Protein AF-A0A497RH03-F1 (afdb_monomer)

Sequence (207 aa):
DELIKRAKEKLENLLSLFHSAGIKARYIEPYIGDPVVEIVRKAEEEKVGLIMMGARGKGLSRKLKVVLGSVSDEVLELSSVPVLITKFEVKGGVCQTVEGLFRNVLYAFDFTSESRMLLDYIKRFPIKNVIALHVAEEEVDLDFIEKIKVEYPSAKIILKLGKVGKVIVDIAKEFNATLIAVGSKEKLGSVSNYVVRNSDVSVLVYK

Secondary structure (DSSP, 8-state):
-HHHHHHHHHHHHHHHHHHHTT-----PPP-SS-HHHHHHHHHHHTT-S-EEEEPB--SS-TTS--BPPHHHHHHHHH-SS-EEEE-EEEETTEEEEPTTTTSEEEEEE-SSHHHHHHHHHHTTS--SEEEEEEE-SS---HHHHHHHHHH-TTPEEEEE-S-HHHHHHHHHHHTT-SEEEEE--SS--HHHHHHHHH-SSEEEEE-

Solvent-accessible surface area (backbone atoms only — not comparable to full-atom values): 11687 Å² total; per-residue (Å²): 109,73,67,51,53,56,49,48,58,54,49,53,54,52,43,52,54,35,48,74,71,72,38,94,71,83,83,78,84,81,78,92,75,63,65,44,63,51,51,46,52,48,38,60,76,68,63,50,86,61,47,79,42,65,39,41,64,77,63,98,52,101,79,60,75,61,36,71,28,71,59,52,50,52,35,57,36,70,29,82,49,27,35,35,41,40,44,62,49,71,58,96,88,40,79,43,64,61,83,57,45,44,41,27,30,28,39,43,42,77,88,41,70,47,29,55,49,40,56,71,51,55,70,78,48,86,62,72,39,45,37,38,36,36,57,53,95,71,89,79,65,61,69,60,54,49,51,50,37,71,80,34,72,83,42,46,78,43,81,44,75,69,64,51,32,59,53,53,41,51,50,33,59,76,67,60,33,34,22,40,38,34,42,26,59,80,51,63,37,75,46,49,52,44,32,61,62,68,37,88,46,21,31,36,41,33,77

Foldseek 3Di:
DVVQVVVVVVQVVVCVVCVVVVHDDDDDRDDPDDPLVVLQVCCVVVVPQEAEDEQDDDDPDPPDQRARDPSNVSNQFQHPHKYKHWYFDQDPNDTHTQPPLQEEEEQEDDPDPQSLVLLVVNLVPPHNEYAYEYEDPDDDDVVVVVVSCVSPVRYHYYYHYDDQLVVQQVVCVVRVRQEYEDEDDSGRDPSNVSNCRRHSHMYIYTD

Mean predicted aligned error: 5.86 Å

Structure (mmCIF, N/CA/C/O backbone):
data_AF-A0A497RH03-F1
#
_entry.id   AF-A0A497RH03-F1
#
loop_
_atom_site.group_PDB
_atom_site.id
_atom_site.type_symbol
_atom_site.label_atom_id
_atom_site.label_alt_id
_atom_site.label_comp_id
_atom_site.label_asym_id
_atom_site.label_entity_id
_atom_site.label_seq_id
_atom_site.pdbx_PDB_ins_code
_atom_site.Cartn_x
_atom_site.Cartn_y
_atom_site.Cartn_z
_atom_site.occupancy
_atom_site.B_iso_or_equiv
_atom_site.auth_seq_id
_atom_site.auth_comp_id
_atom_site.auth_asym_id
_atom_site.auth_atom_id
_atom_site.pdbx_PDB_model_num
ATOM 1 N N . ASP A 1 1 ? 24.745 -4.143 -25.913 1.00 81.44 1 ASP A N 1
ATOM 2 C CA . ASP A 1 1 ? 24.730 -5.144 -24.834 1.00 81.44 1 ASP A CA 1
ATOM 3 C C . ASP A 1 1 ? 23.522 -6.062 -25.019 1.00 81.44 1 ASP A C 1
ATOM 5 O O . ASP A 1 1 ? 22.416 -5.565 -25.227 1.00 81.44 1 ASP A O 1
ATOM 9 N N . GLU A 1 2 ? 23.731 -7.378 -25.027 1.00 88.88 2 GLU A N 1
ATOM 10 C CA . GLU A 1 2 ? 22.675 -8.381 -25.229 1.00 88.88 2 GLU A CA 1
ATOM 11 C C . GLU A 1 2 ? 21.630 -8.367 -24.098 1.00 88.88 2 GLU A C 1
ATOM 13 O O . GLU A 1 2 ? 20.443 -8.586 -24.351 1.00 88.88 2 GLU A O 1
ATOM 18 N N . LEU A 1 3 ? 22.037 -8.034 -22.866 1.00 87.50 3 LEU A N 1
ATOM 19 C CA . LEU A 1 3 ? 21.130 -7.926 -21.720 1.00 87.50 3 LEU A CA 1
ATOM 20 C C . LEU A 1 3 ? 20.141 -6.774 -21.898 1.00 87.50 3 LEU A C 1
ATOM 22 O O . LEU A 1 3 ? 18.938 -6.959 -21.714 1.00 87.50 3 LEU A O 1
ATOM 26 N N . ILE A 1 4 ? 20.636 -5.608 -22.320 1.00 89.88 4 ILE A N 1
ATOM 27 C CA . ILE A 1 4 ? 19.803 -4.428 -22.589 1.00 89.88 4 ILE A CA 1
ATOM 28 C C . ILE A 1 4 ? 18.814 -4.730 -23.715 1.00 89.88 4 ILE A C 1
ATOM 30 O O . ILE A 1 4 ? 17.632 -4.415 -23.590 1.00 89.88 4 ILE A O 1
ATOM 34 N N . LYS A 1 5 ? 19.263 -5.393 -24.790 1.00 91.25 5 LYS A N 1
ATOM 35 C CA . LYS A 1 5 ? 18.382 -5.781 -25.900 1.00 91.25 5 LYS A CA 1
ATOM 36 C C . LYS A 1 5 ? 17.235 -6.680 -25.420 1.00 91.25 5 LYS A C 1
ATOM 38 O O . LYS A 1 5 ? 16.074 -6.369 -25.671 1.00 91.25 5 LYS A O 1
ATOM 43 N N . ARG A 1 6 ? 17.546 -7.735 -24.657 1.00 91.31 6 ARG A N 1
ATOM 44 C CA . ARG A 1 6 ? 16.537 -8.646 -24.081 1.00 91.31 6 ARG A CA 1
ATOM 45 C C . ARG A 1 6 ? 15.589 -7.939 -23.110 1.00 91.31 6 ARG A C 1
ATOM 47 O O . ARG A 1 6 ? 14.410 -8.280 -23.046 1.00 91.31 6 ARG A O 1
ATOM 54 N N . ALA A 1 7 ? 16.088 -6.980 -22.330 1.00 91.31 7 ALA A N 1
ATOM 55 C CA . ALA A 1 7 ? 15.258 -6.189 -21.427 1.00 91.31 7 ALA A CA 1
ATOM 56 C C . ALA A 1 7 ? 14.257 -5.322 -22.204 1.00 91.31 7 ALA A C 1
ATOM 58 O O . ALA A 1 7 ? 13.073 -5.334 -21.873 1.00 91.31 7 ALA A O 1
ATOM 59 N N . LYS A 1 8 ? 14.704 -4.644 -23.269 1.00 93.75 8 LYS A N 1
ATOM 60 C CA . LYS A 1 8 ? 13.833 -3.842 -24.141 1.00 93.75 8 LYS A CA 1
ATOM 61 C C . LYS A 1 8 ? 12.720 -4.674 -24.762 1.00 93.75 8 LYS A C 1
ATOM 63 O O . LYS A 1 8 ? 11.562 -4.308 -24.636 1.00 93.75 8 LYS A O 1
ATOM 68 N N . GLU A 1 9 ? 13.046 -5.832 -25.333 1.00 93.75 9 GLU A N 1
ATOM 69 C CA . GLU A 1 9 ? 12.043 -6.737 -25.915 1.00 93.75 9 GLU A CA 1
ATOM 70 C C . GLU A 1 9 ? 10.954 -7.122 -24.895 1.00 93.75 9 GLU A C 1
ATOM 72 O O . GLU A 1 9 ? 9.764 -7.120 -25.206 1.00 93.75 9 GLU A O 1
ATOM 77 N N . LYS A 1 10 ? 11.334 -7.398 -23.640 1.00 92.25 10 LYS A N 1
ATOM 78 C CA . LYS A 1 10 ? 10.365 -7.676 -22.566 1.00 92.25 10 LYS A CA 1
ATOM 79 C C . LYS A 1 10 ? 9.526 -6.453 -22.189 1.00 92.25 10 LYS A C 1
ATOM 81 O O . LYS A 1 10 ? 8.336 -6.608 -21.922 1.00 92.25 10 LYS A O 1
ATOM 86 N N . LEU A 1 11 ? 10.127 -5.266 -22.146 1.00 94.19 11 LEU A N 1
ATOM 87 C CA . LEU A 1 11 ? 9.429 -4.023 -21.813 1.00 94.19 11 LEU A CA 1
ATOM 88 C C . LEU A 1 11 ? 8.433 -3.613 -22.902 1.00 94.19 11 LEU A C 1
ATOM 90 O O . LEU A 1 11 ? 7.332 -3.196 -22.561 1.00 94.19 11 LEU A O 1
ATOM 94 N N . GLU A 1 12 ? 8.762 -3.802 -24.178 1.00 94.75 12 GLU A N 1
ATOM 95 C CA . GLU A 1 12 ? 7.852 -3.535 -25.303 1.00 94.75 12 GLU A CA 1
ATOM 96 C C . GLU A 1 12 ? 6.613 -4.440 -25.274 1.00 94.75 12 GLU A C 1
ATOM 98 O O . GLU A 1 12 ? 5.478 -3.995 -25.478 1.00 94.75 12 GLU A O 1
ATOM 103 N N . ASN A 1 13 ? 6.803 -5.714 -24.921 1.00 92.44 13 ASN A N 1
ATOM 104 C CA . ASN A 1 13 ? 5.684 -6.632 -24.717 1.00 92.44 13 ASN A CA 1
ATOM 105 C C . ASN A 1 13 ? 4.782 -6.171 -23.559 1.00 92.44 13 ASN A C 1
ATOM 107 O O . ASN A 1 13 ? 3.559 -6.175 -23.690 1.00 92.44 13 ASN A O 1
ATOM 111 N N . LEU A 1 14 ? 5.364 -5.732 -22.436 1.00 90.94 14 LEU A N 1
ATOM 112 C CA . LEU A 1 14 ? 4.596 -5.182 -21.311 1.00 90.94 14 LEU A CA 1
ATOM 113 C C . LEU A 1 14 ? 3.861 -3.891 -21.693 1.00 90.94 14 LEU A C 1
ATOM 115 O O . LEU A 1 14 ? 2.703 -3.712 -21.322 1.00 90.94 14 LEU A O 1
ATOM 119 N N . LEU A 1 15 ? 4.514 -3.012 -22.452 1.00 95.38 15 LEU A N 1
ATOM 120 C CA . LEU A 1 15 ? 3.942 -1.760 -22.935 1.00 95.38 15 LEU A CA 1
ATOM 121 C C . LEU A 1 15 ? 2.683 -2.014 -23.771 1.00 95.38 15 LEU A C 1
ATOM 123 O O . LEU A 1 15 ? 1.642 -1.402 -23.529 1.00 95.38 15 LEU A O 1
ATOM 127 N N . SER A 1 16 ? 2.757 -2.996 -24.669 1.00 93.81 16 SER A N 1
ATOM 128 C CA . SER A 1 16 ? 1.635 -3.428 -25.504 1.00 93.81 16 SER A CA 1
ATOM 129 C C . SER A 1 16 ? 0.448 -3.934 -24.673 1.00 93.81 16 SER A C 1
ATOM 131 O O . SER A 1 16 ? -0.704 -3.627 -24.989 1.00 93.81 16 SER A O 1
ATOM 133 N N . LEU A 1 17 ? 0.707 -4.662 -23.577 1.00 91.88 17 LEU A N 1
ATOM 134 C CA . LEU A 1 17 ? -0.341 -5.128 -22.659 1.00 91.88 17 LEU A CA 1
ATOM 135 C C . LEU A 1 17 ? -1.039 -3.959 -21.953 1.00 91.88 17 LEU A C 1
ATOM 137 O O . LEU A 1 17 ? -2.267 -3.932 -21.885 1.00 91.88 17 LEU A O 1
ATOM 141 N N . PHE A 1 18 ? -0.279 -2.973 -21.468 1.00 92.94 18 PHE A N 1
ATOM 142 C CA . PHE A 1 18 ? -0.856 -1.777 -20.850 1.00 92.94 18 PHE A CA 1
ATOM 143 C C . PHE A 1 18 ? -1.698 -0.972 -21.841 1.00 92.94 18 PHE A C 1
ATOM 145 O O . PHE A 1 18 ? -2.826 -0.601 -21.521 1.00 92.94 18 PHE A O 1
ATOM 152 N N . HIS A 1 19 ? -1.189 -0.744 -23.053 1.00 95.06 19 HIS A N 1
ATOM 153 C CA . HIS A 1 19 ? -1.916 -0.002 -24.087 1.00 95.06 19 HIS A CA 1
ATOM 154 C C . HIS A 1 19 ? -3.208 -0.710 -24.495 1.00 95.06 19 HIS A C 1
ATOM 156 O O . HIS A 1 19 ? -4.243 -0.059 -24.620 1.00 95.06 19 HIS A O 1
ATOM 162 N N . SER A 1 20 ? -3.180 -2.041 -24.610 1.00 95.00 20 SER A N 1
ATOM 163 C CA . SER A 1 20 ? -4.372 -2.856 -24.891 1.00 95.00 20 SER A CA 1
ATOM 164 C C . SER A 1 20 ? -5.427 -2.763 -23.783 1.00 95.00 20 SER A C 1
ATOM 166 O O . SER A 1 20 ? -6.619 -2.884 -24.049 1.00 95.00 20 SER A O 1
ATOM 168 N N . ALA A 1 21 ? -5.002 -2.504 -22.543 1.00 92.69 21 ALA A N 1
ATOM 169 C CA . ALA A 1 21 ? -5.881 -2.229 -21.408 1.00 92.69 21 ALA A CA 1
ATOM 170 C C . ALA A 1 21 ? -6.304 -0.746 -21.300 1.00 92.69 21 ALA A C 1
ATOM 172 O O . ALA A 1 21 ? -6.923 -0.360 -20.309 1.00 92.69 21 ALA A O 1
ATOM 173 N N . GLY A 1 22 ? -5.958 0.101 -22.277 1.00 95.69 22 GLY A N 1
ATOM 174 C CA . GLY A 1 22 ? -6.258 1.538 -22.270 1.00 95.69 22 GLY A CA 1
ATOM 175 C C . GLY A 1 22 ? -5.390 2.358 -21.309 1.00 95.69 22 GLY A C 1
ATOM 176 O O . GLY A 1 22 ? -5.698 3.516 -21.028 1.00 95.69 22 GLY A O 1
ATOM 177 N N . ILE A 1 23 ? -4.306 1.779 -20.787 1.00 95.31 23 ILE A N 1
ATOM 178 C CA . ILE A 1 23 ? -3.415 2.433 -19.830 1.00 95.31 23 ILE A CA 1
ATOM 179 C C . ILE A 1 23 ? -2.291 3.124 -20.597 1.00 95.31 23 ILE A C 1
ATOM 181 O O . ILE A 1 23 ? -1.505 2.481 -21.293 1.00 95.31 23 ILE A O 1
ATOM 185 N N . LYS A 1 24 ? -2.164 4.444 -20.425 1.00 95.75 24 LYS A N 1
ATOM 186 C CA . LYS A 1 24 ? -1.007 5.191 -20.927 1.00 95.75 24 LYS A CA 1
ATOM 187 C C . LYS A 1 24 ? 0.238 4.767 -20.149 1.00 95.75 24 LYS A C 1
ATOM 189 O O . LYS A 1 24 ? 0.396 5.118 -18.984 1.00 95.75 24 LYS A O 1
ATOM 194 N N . ALA A 1 25 ? 1.125 4.043 -20.814 1.00 95.25 25 ALA A N 1
ATOM 195 C CA . ALA A 1 25 ? 2.370 3.553 -20.241 1.00 95.25 25 ALA A CA 1
ATOM 196 C C . ALA A 1 25 ? 3.570 3.952 -21.107 1.00 95.25 25 ALA A C 1
ATOM 198 O O . ALA A 1 25 ? 3.424 4.246 -22.295 1.00 95.25 25 ALA A O 1
ATOM 199 N N . ARG A 1 26 ? 4.746 3.955 -20.480 1.00 94.81 26 ARG A N 1
ATOM 200 C CA . ARG A 1 26 ? 6.081 4.000 -21.091 1.00 94.81 26 ARG A CA 1
ATOM 201 C C . ARG A 1 26 ? 7.044 3.246 -20.178 1.00 94.81 26 ARG A C 1
ATOM 203 O O . ARG A 1 26 ? 6.748 3.090 -18.993 1.00 94.81 26 ARG A O 1
ATOM 210 N N . TYR A 1 27 ? 8.194 2.835 -20.694 1.00 93.50 27 TYR A N 1
ATOM 211 C CA . TYR A 1 27 ? 9.289 2.332 -19.868 1.00 93.50 27 TYR A CA 1
ATOM 212 C C . TYR A 1 27 ? 10.437 3.353 -19.812 1.00 93.50 27 TYR A C 1
ATOM 214 O O . TYR A 1 27 ? 10.531 4.248 -20.652 1.00 93.50 27 TYR A O 1
ATOM 222 N N . ILE A 1 28 ? 11.297 3.232 -18.801 1.00 90.19 28 ILE A N 1
ATOM 223 C CA . ILE A 1 28 ? 12.567 3.963 -18.708 1.00 90.19 28 ILE A CA 1
ATOM 224 C C . ILE A 1 28 ? 13.654 3.068 -19.301 1.00 90.19 28 ILE A C 1
ATOM 226 O O . ILE A 1 28 ? 13.670 1.867 -19.026 1.00 90.19 28 ILE A O 1
ATOM 230 N N . GLU A 1 29 ? 14.525 3.638 -20.134 1.00 89.44 29 GLU A N 1
ATOM 231 C CA . GLU A 1 29 ? 15.595 2.908 -20.818 1.00 89.44 29 GLU A CA 1
ATOM 232 C C . GLU A 1 29 ? 16.394 2.013 -19.849 1.00 89.44 29 GLU A C 1
ATOM 234 O O . GLU A 1 29 ? 16.857 2.508 -18.816 1.00 89.44 29 GLU A O 1
ATOM 239 N N . PRO A 1 30 ? 16.559 0.706 -20.151 1.00 88.06 30 PRO A N 1
ATOM 240 C CA . PRO A 1 30 ? 17.306 -0.195 -19.285 1.00 88.06 30 PRO A CA 1
ATOM 241 C C . PRO A 1 30 ? 18.746 0.273 -19.092 1.00 88.06 30 PRO A C 1
ATOM 243 O O . PRO A 1 30 ? 19.445 0.596 -20.053 1.00 88.06 30 PRO A O 1
ATOM 246 N N . TYR A 1 31 ? 19.197 0.230 -17.846 1.00 83.38 31 TYR A N 1
ATOM 247 C CA . TYR A 1 31 ? 20.530 0.643 -17.430 1.00 83.38 31 TYR A CA 1
ATOM 248 C C . TYR A 1 31 ? 21.224 -0.480 -16.644 1.00 83.38 31 TYR A C 1
ATOM 250 O O . TYR A 1 31 ? 20.563 -1.348 -16.070 1.00 83.38 31 TYR A O 1
ATOM 258 N N . ILE A 1 32 ? 22.561 -0.475 -16.639 1.00 86.19 32 ILE A N 1
ATOM 259 C CA . ILE A 1 32 ? 23.393 -1.412 -15.877 1.00 86.19 32 ILE A CA 1
ATOM 260 C C . ILE A 1 32 ? 23.931 -0.686 -14.645 1.00 86.19 32 ILE A C 1
ATOM 262 O O . ILE A 1 32 ? 24.797 0.173 -14.771 1.00 86.19 32 ILE A O 1
ATOM 266 N N . GLY A 1 33 ? 23.451 -1.069 -13.464 1.00 87.81 33 GLY A N 1
ATOM 267 C CA . GLY A 1 33 ? 23.909 -0.543 -12.181 1.00 87.81 33 GLY A CA 1
ATOM 268 C C . GLY A 1 33 ? 23.057 -1.061 -11.027 1.00 87.81 33 GLY A C 1
ATOM 269 O O . GLY A 1 33 ? 22.438 -2.122 -11.143 1.00 87.81 33 GLY A O 1
ATOM 270 N N . ASP A 1 34 ? 23.033 -0.319 -9.920 1.00 92.50 34 ASP A N 1
ATOM 271 C CA . ASP A 1 34 ? 22.238 -0.684 -8.749 1.00 92.50 34 ASP A CA 1
ATOM 272 C C . ASP A 1 34 ? 20.740 -0.396 -8.992 1.00 92.50 34 ASP A C 1
ATOM 274 O O . ASP A 1 34 ? 20.358 0.763 -9.194 1.00 92.50 34 ASP A O 1
ATOM 278 N N . PRO A 1 35 ? 19.868 -1.423 -8.979 1.00 92.50 35 PRO A N 1
ATOM 279 C CA . PRO A 1 35 ? 18.445 -1.235 -9.224 1.00 92.50 35 PRO A CA 1
ATOM 280 C C . PRO A 1 35 ? 17.760 -0.394 -8.142 1.00 92.50 35 PRO A C 1
ATOM 282 O O . PRO A 1 35 ? 16.812 0.314 -8.460 1.00 92.50 35 PRO A O 1
ATOM 285 N N . VAL A 1 36 ? 18.199 -0.467 -6.884 1.00 94.62 36 VAL A N 1
ATOM 286 C CA . VAL A 1 36 ? 17.596 0.279 -5.772 1.00 94.62 36 VAL A CA 1
ATOM 287 C C . VAL A 1 36 ? 17.816 1.770 -5.983 1.00 94.62 36 VAL A C 1
ATOM 289 O O . VAL A 1 36 ? 16.852 2.538 -5.983 1.00 94.62 36 VAL A O 1
ATOM 292 N N . VAL A 1 37 ? 19.071 2.157 -6.229 1.00 94.88 37 VAL A N 1
ATOM 293 C CA . VAL A 1 37 ? 19.461 3.554 -6.467 1.00 94.88 37 VAL A CA 1
ATOM 294 C C . VAL A 1 37 ? 18.676 4.132 -7.639 1.00 94.88 37 VAL A C 1
ATOM 296 O O . VAL A 1 37 ? 18.090 5.207 -7.530 1.00 94.88 37 VAL A O 1
ATOM 299 N N . GLU A 1 38 ? 18.601 3.393 -8.744 1.00 94.31 38 GLU A N 1
ATOM 300 C CA . GLU A 1 38 ? 17.925 3.867 -9.947 1.00 94.31 38 GLU A CA 1
ATOM 301 C C . GLU A 1 38 ? 16.404 3.929 -9.800 1.00 94.31 38 GLU A C 1
ATOM 303 O O . GLU A 1 38 ? 15.796 4.881 -10.285 1.00 94.31 38 GLU A O 1
ATOM 308 N N . ILE A 1 39 ? 15.775 2.972 -9.108 1.00 95.25 39 ILE A N 1
ATOM 309 C CA . ILE A 1 39 ? 14.327 3.006 -8.854 1.00 95.25 39 ILE A CA 1
ATOM 310 C C . ILE A 1 39 ? 13.961 4.235 -8.021 1.00 95.25 39 ILE A C 1
ATOM 312 O O . ILE A 1 39 ? 13.036 4.957 -8.394 1.00 95.25 39 ILE A O 1
ATOM 316 N N . VAL A 1 40 ? 14.678 4.490 -6.921 1.00 95.62 40 VAL A N 1
ATOM 317 C CA . VAL A 1 40 ? 14.394 5.633 -6.040 1.00 95.62 40 VAL A CA 1
ATOM 318 C C . VAL A 1 40 ? 14.640 6.947 -6.780 1.00 95.62 40 VAL A C 1
ATOM 320 O O . VAL A 1 40 ? 13.741 7.784 -6.848 1.00 95.62 40 VAL A O 1
ATOM 323 N N . ARG A 1 41 ? 15.797 7.085 -7.440 1.00 95.38 41 ARG A N 1
ATOM 324 C CA . ARG A 1 41 ? 16.142 8.277 -8.225 1.00 95.38 41 ARG A CA 1
ATOM 325 C C . ARG A 1 41 ? 15.106 8.568 -9.309 1.00 95.38 41 ARG A C 1
ATOM 327 O O . ARG A 1 41 ? 14.653 9.700 -9.453 1.00 95.38 41 ARG A O 1
ATOM 334 N N . LYS A 1 42 ? 14.704 7.551 -10.078 1.00 95.50 42 LYS A N 1
ATOM 335 C CA . LYS A 1 42 ? 13.716 7.723 -11.149 1.00 95.50 42 LYS A CA 1
ATOM 336 C C . LYS A 1 42 ? 12.317 8.002 -10.633 1.00 95.50 42 LYS A C 1
ATOM 338 O O . LYS A 1 42 ? 11.607 8.772 -11.270 1.00 95.50 42 LYS A O 1
ATOM 343 N N . ALA A 1 43 ? 11.918 7.429 -9.502 1.00 96.00 43 ALA A N 1
ATOM 344 C CA . ALA A 1 43 ? 10.639 7.760 -8.887 1.00 96.00 43 ALA A CA 1
ATOM 345 C C . ALA A 1 43 ? 10.547 9.260 -8.548 1.00 96.00 43 ALA A C 1
ATOM 347 O O . ALA A 1 43 ? 9.519 9.883 -8.819 1.00 96.00 43 ALA A O 1
ATOM 348 N N . GLU A 1 44 ? 11.633 9.842 -8.034 1.00 94.94 44 GLU A N 1
ATOM 349 C CA . GLU A 1 44 ? 11.724 11.270 -7.717 1.00 94.94 44 GLU A CA 1
ATOM 350 C C . GLU A 1 44 ? 11.781 12.151 -8.974 1.00 94.94 44 GLU A C 1
ATOM 352 O O . GLU A 1 44 ? 10.984 13.082 -9.107 1.00 94.94 44 GLU A O 1
ATOM 357 N N . GLU A 1 45 ? 12.664 11.838 -9.931 1.00 95.62 45 GLU A N 1
ATOM 358 C CA . GLU A 1 45 ? 12.805 12.591 -11.191 1.00 95.62 45 GLU A CA 1
ATOM 359 C C . GLU A 1 45 ? 11.497 12.643 -11.984 1.00 95.62 45 GLU A C 1
ATOM 361 O O . GLU A 1 45 ? 11.113 13.688 -12.513 1.00 95.62 45 GLU A O 1
ATOM 366 N N . GLU A 1 46 ? 10.798 11.511 -12.043 1.00 95.25 46 GLU A N 1
ATOM 367 C CA . GLU A 1 46 ? 9.548 11.357 -12.784 1.00 95.25 46 GLU A CA 1
ATOM 368 C C . GLU A 1 46 ? 8.320 11.778 -11.966 1.00 95.25 46 GLU A C 1
ATOM 370 O O . GLU A 1 46 ? 7.200 11.746 -12.481 1.00 95.25 46 GLU A O 1
ATOM 375 N N . LYS A 1 47 ? 8.521 12.186 -10.703 1.00 95.62 47 LYS A N 1
ATOM 376 C CA . LYS A 1 47 ? 7.476 12.628 -9.767 1.00 95.62 47 LYS A CA 1
ATOM 377 C C . LYS A 1 47 ? 6.318 11.633 -9.683 1.00 95.62 47 LYS A C 1
ATOM 379 O O . LYS A 1 47 ? 5.144 12.011 -9.736 1.00 95.62 47 LYS A O 1
ATOM 384 N N . VAL A 1 48 ? 6.644 10.344 -9.600 1.00 96.25 48 VAL A N 1
ATOM 385 C CA . VAL A 1 48 ? 5.622 9.296 -9.527 1.00 96.25 48 VAL A CA 1
ATOM 386 C C . VAL A 1 48 ? 4.893 9.374 -8.185 1.00 96.25 48 VAL A C 1
ATOM 388 O O . VAL A 1 48 ? 5.490 9.652 -7.152 1.00 96.25 48 VAL A O 1
ATOM 391 N N . GLY A 1 49 ? 3.584 9.118 -8.190 1.00 96.25 49 GLY A N 1
ATOM 392 C CA . GLY A 1 49 ? 2.771 9.166 -6.966 1.00 96.25 49 GLY A CA 1
ATOM 393 C C . GLY A 1 49 ? 2.767 7.873 -6.144 1.00 96.25 49 GLY A C 1
ATOM 394 O O . GLY A 1 49 ? 2.238 7.868 -5.033 1.00 96.25 49 GLY A O 1
ATOM 395 N N . LEU A 1 50 ? 3.281 6.772 -6.702 1.00 97.31 50 LEU A N 1
ATOM 396 C CA . LEU A 1 50 ? 3.308 5.443 -6.091 1.00 97.31 50 LEU A CA 1
ATOM 397 C C . LEU A 1 50 ? 4.362 4.576 -6.786 1.00 97.31 50 LEU A C 1
ATOM 399 O O . LEU A 1 50 ? 4.364 4.475 -8.014 1.00 97.31 50 LEU A O 1
ATOM 403 N N . ILE A 1 51 ? 5.187 3.881 -6.007 1.00 97.19 51 ILE A N 1
ATOM 404 C CA . ILE A 1 51 ? 6.022 2.784 -6.499 1.00 97.19 51 ILE A CA 1
ATOM 405 C C . ILE A 1 51 ? 5.289 1.468 -6.227 1.00 97.19 51 ILE A C 1
ATOM 407 O O . ILE A 1 51 ? 4.951 1.154 -5.088 1.00 97.19 51 ILE A O 1
ATOM 411 N N . MET A 1 52 ? 5.045 0.670 -7.265 1.00 94.31 52 MET A N 1
ATOM 412 C CA . MET A 1 52 ? 4.458 -0.666 -7.125 1.00 94.31 52 MET A CA 1
ATOM 413 C C . MET A 1 52 ? 5.522 -1.727 -7.371 1.00 94.31 52 MET A C 1
ATOM 415 O O . MET A 1 52 ? 6.126 -1.767 -8.441 1.00 94.31 52 MET A O 1
ATOM 419 N N . MET A 1 53 ? 5.734 -2.610 -6.397 1.00 91.06 53 MET A N 1
ATOM 420 C CA . MET A 1 53 ? 6.725 -3.680 -6.504 1.00 91.06 53 MET A CA 1
ATOM 421 C C . MET A 1 53 ? 6.170 -5.007 -6.011 1.00 91.06 53 MET A C 1
ATOM 423 O O . MET A 1 53 ? 5.342 -5.076 -5.104 1.00 91.06 53 MET A O 1
ATOM 427 N N . GLY A 1 54 ? 6.641 -6.091 -6.617 1.00 84.62 54 GLY A N 1
ATOM 428 C CA . GLY A 1 54 ? 6.383 -7.437 -6.127 1.00 84.62 54 GLY A CA 1
ATOM 429 C 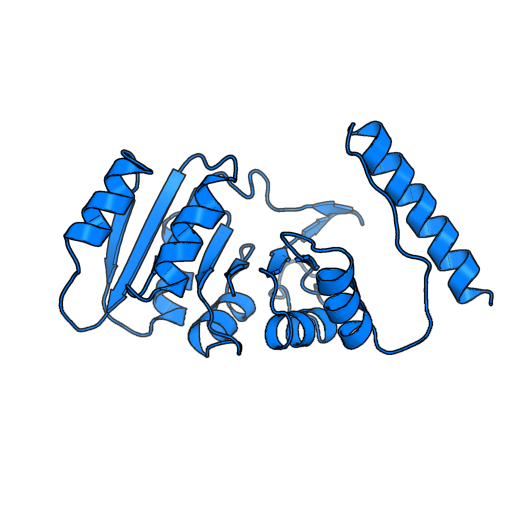C . GLY A 1 54 ? 7.246 -7.771 -4.911 1.00 84.62 54 GLY A C 1
ATOM 430 O O . GLY A 1 54 ? 8.414 -7.381 -4.841 1.00 84.62 54 GLY A O 1
ATOM 431 N N . ALA A 1 55 ? 6.712 -8.555 -3.977 1.00 75.38 55 ALA A N 1
ATOM 432 C CA . ALA A 1 55 ? 7.544 -9.328 -3.056 1.00 75.38 55 ALA A CA 1
ATOM 433 C C . ALA A 1 55 ? 7.931 -10.669 -3.717 1.00 75.38 55 ALA A C 1
ATOM 435 O O . ALA A 1 55 ? 7.117 -11.287 -4.402 1.00 75.38 55 ALA A O 1
ATOM 436 N N . ARG A 1 56 ? 9.184 -11.124 -3.575 1.00 64.75 56 ARG A N 1
ATOM 437 C CA . ARG A 1 56 ? 9.650 -12.367 -4.220 1.00 64.75 56 ARG A CA 1
ATOM 438 C C . ARG A 1 56 ? 9.017 -13.593 -3.544 1.00 64.75 56 ARG A C 1
ATOM 440 O O . ARG A 1 56 ? 9.310 -13.907 -2.395 1.00 64.75 56 ARG A O 1
ATOM 447 N N . GLY A 1 57 ? 8.243 -14.383 -4.283 1.00 51.28 57 GLY A N 1
ATOM 448 C CA . GLY A 1 57 ? 7.948 -15.763 -3.886 1.00 51.28 57 GLY A CA 1
ATOM 449 C C . GLY A 1 57 ? 9.172 -16.651 -4.127 1.00 51.28 57 GLY A C 1
ATOM 450 O O . GLY A 1 57 ? 9.560 -16.857 -5.277 1.00 51.28 57 GLY A O 1
ATOM 451 N N . LYS A 1 58 ? 9.810 -17.190 -3.079 1.00 38.50 58 LYS A N 1
ATOM 452 C CA . LYS A 1 58 ? 10.747 -18.309 -3.266 1.00 38.50 58 LYS A CA 1
ATOM 453 C C . LYS A 1 58 ? 9.931 -19.560 -3.605 1.00 38.50 58 LYS A C 1
ATOM 455 O O . LYS A 1 58 ? 9.452 -20.244 -2.712 1.00 38.50 58 LYS A O 1
ATOM 460 N N . GLY A 1 59 ? 9.842 -19.872 -4.893 1.00 39.72 59 GLY A N 1
ATOM 461 C CA . GLY A 1 59 ? 9.542 -21.215 -5.379 1.00 39.72 59 GLY A CA 1
ATOM 462 C C . GLY A 1 59 ? 8.063 -21.582 -5.503 1.00 39.72 59 GLY A C 1
ATOM 463 O O . GLY A 1 59 ? 7.185 -21.097 -4.802 1.00 39.72 59 GLY A O 1
ATOM 464 N N . LEU A 1 60 ? 7.838 -22.511 -6.425 1.00 36.16 60 LEU A N 1
ATOM 465 C CA . LEU A 1 60 ? 6.600 -23.183 -6.825 1.00 36.16 60 LEU A CA 1
ATOM 466 C C . LEU A 1 60 ? 5.827 -23.920 -5.702 1.00 36.16 60 LEU A C 1
ATOM 468 O O . LEU A 1 60 ? 4.962 -24.745 -6.001 1.00 36.16 60 LEU A O 1
ATOM 472 N N . SER A 1 61 ? 6.110 -23.688 -4.419 1.00 41.00 61 SER A N 1
ATOM 473 C CA . SER A 1 61 ? 5.425 -24.372 -3.323 1.00 41.00 61 SER A CA 1
ATOM 474 C C . SER A 1 61 ? 4.400 -23.453 -2.654 1.00 41.00 61 SER A C 1
ATOM 476 O O . SER A 1 61 ? 4.726 -22.446 -2.035 1.00 41.00 61 SER A O 1
ATOM 478 N N . ARG A 1 62 ? 3.130 -23.876 -2.715 1.00 43.44 62 ARG A N 1
ATOM 479 C CA . ARG A 1 62 ? 1.927 -23.296 -2.072 1.00 43.44 62 ARG A CA 1
ATOM 480 C C . ARG A 1 62 ? 2.014 -23.091 -0.540 1.00 43.44 62 ARG A C 1
ATOM 482 O O . ARG A 1 62 ? 0.997 -22.843 0.093 1.00 43.44 62 ARG A O 1
ATOM 489 N N . LYS A 1 63 ? 3.186 -23.265 0.082 1.00 43.84 63 LYS A N 1
ATOM 490 C CA . LYS A 1 63 ? 3.384 -23.301 1.542 1.00 43.84 63 LYS A CA 1
ATOM 491 C C . LYS A 1 63 ? 4.429 -22.313 2.075 1.00 43.84 63 LYS A C 1
ATOM 493 O O . LYS A 1 63 ? 4.552 -22.200 3.291 1.00 43.84 63 LYS A O 1
ATOM 498 N N . LEU A 1 64 ? 5.184 -21.614 1.224 1.00 48.22 64 LEU A N 1
ATOM 499 C CA . LEU A 1 64 ? 6.153 -20.612 1.680 1.00 48.22 64 LEU A CA 1
ATOM 500 C C . LEU A 1 64 ? 5.514 -19.221 1.655 1.00 48.22 64 LEU A C 1
ATOM 502 O O . LEU A 1 64 ? 5.019 -18.782 0.620 1.00 48.22 64 LEU A O 1
ATOM 506 N N . LYS A 1 65 ? 5.537 -18.531 2.804 1.00 55.91 65 LYS A N 1
ATOM 507 C CA . LYS A 1 65 ? 5.160 -17.115 2.910 1.00 55.91 65 LYS A CA 1
ATOM 508 C C . LYS A 1 65 ? 5.903 -16.304 1.848 1.00 55.91 65 LYS A C 1
ATOM 510 O O . LYS A 1 65 ? 7.095 -16.521 1.625 1.00 55.91 65 LYS A O 1
ATOM 515 N N . VAL A 1 66 ? 5.212 -15.357 1.219 1.00 61.31 66 VAL A N 1
ATOM 516 C CA . VAL A 1 66 ? 5.813 -14.433 0.251 1.00 61.31 66 VAL A CA 1
ATOM 517 C C . VAL A 1 66 ? 6.939 -13.654 0.941 1.00 61.31 66 VAL A C 1
ATOM 519 O O . VAL A 1 66 ? 6.689 -12.874 1.861 1.00 61.31 66 VAL A O 1
ATOM 522 N N . VAL A 1 67 ? 8.182 -13.861 0.498 1.00 69.25 67 VAL A N 1
ATOM 523 C CA . VAL A 1 67 ? 9.369 -13.251 1.107 1.00 69.25 67 VAL A CA 1
ATOM 524 C C . VAL A 1 67 ? 9.589 -11.870 0.496 1.00 69.25 67 VAL A C 1
ATOM 526 O O . VAL A 1 67 ? 9.552 -11.686 -0.721 1.00 69.25 67 VAL A O 1
ATOM 529 N N . LEU A 1 68 ? 9.825 -10.863 1.332 1.00 80.62 68 LEU A N 1
ATOM 530 C CA . LEU A 1 68 ? 10.229 -9.551 0.837 1.00 80.62 68 LEU A CA 1
ATOM 531 C C . LEU A 1 68 ? 11.582 -9.686 0.113 1.00 80.62 68 LEU A C 1
ATOM 533 O O . LEU A 1 68 ? 12.537 -10.226 0.669 1.00 80.62 68 LEU A O 1
ATOM 537 N N . GLY A 1 69 ? 11.642 -9.291 -1.161 1.00 80.56 69 GLY A N 1
ATOM 538 C CA . GLY A 1 69 ? 12.881 -9.365 -1.941 1.00 80.56 69 GLY A CA 1
ATOM 539 C C . GLY A 1 69 ? 13.844 -8.249 -1.538 1.00 80.56 69 GLY A C 1
ATOM 540 O O . GLY A 1 69 ? 13.372 -7.173 -1.207 1.00 80.56 69 GLY A O 1
ATOM 541 N N . SER A 1 70 ? 15.159 -8.481 -1.627 1.00 86.62 70 SER A N 1
ATOM 542 C CA . SER A 1 70 ? 16.192 -7.497 -1.243 1.00 86.62 70 SER A CA 1
ATOM 543 C C . SER A 1 70 ? 15.984 -6.115 -1.872 1.00 86.62 70 SER A C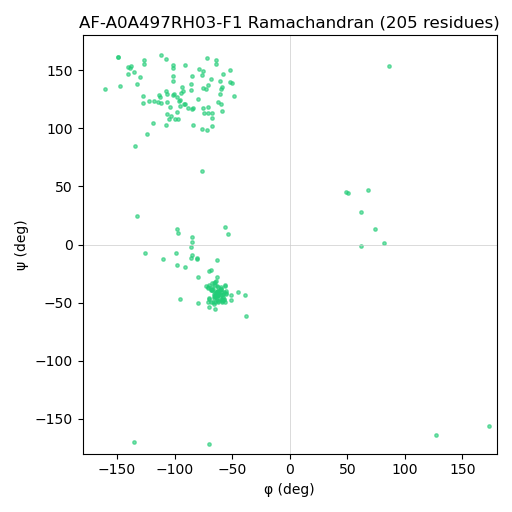 1
ATOM 545 O O . SER A 1 70 ? 15.934 -5.125 -1.164 1.00 86.62 70 SER A O 1
ATOM 547 N N . VAL A 1 71 ? 15.738 -6.056 -3.186 1.00 91.62 71 VAL A N 1
ATOM 548 C CA . VAL A 1 71 ? 15.493 -4.779 -3.882 1.00 91.62 71 VAL A CA 1
ATOM 549 C C . VAL A 1 71 ? 14.222 -4.097 -3.367 1.00 91.62 71 VAL A C 1
ATOM 551 O O . VAL A 1 71 ? 14.227 -2.901 -3.125 1.00 91.62 71 VAL A O 1
ATOM 554 N N . SER A 1 72 ? 13.131 -4.844 -3.171 1.00 91.88 72 SER A N 1
ATOM 555 C CA . SER A 1 72 ? 11.878 -4.276 -2.655 1.00 91.88 72 SER A CA 1
ATOM 556 C C . SER A 1 72 ? 12.008 -3.811 -1.200 1.00 91.88 72 SER A C 1
ATOM 558 O O . SER A 1 72 ? 11.350 -2.853 -0.820 1.00 91.88 72 SER A O 1
ATOM 560 N N . ASP A 1 73 ? 12.829 -4.494 -0.398 1.00 90.88 73 ASP A N 1
ATOM 561 C CA . ASP A 1 73 ? 13.146 -4.142 0.991 1.00 90.88 73 ASP A CA 1
ATOM 562 C C . ASP A 1 73 ? 13.929 -2.827 1.055 1.00 90.88 73 ASP A C 1
ATOM 564 O O . ASP A 1 73 ? 13.530 -1.898 1.747 1.00 90.88 73 ASP A O 1
ATOM 568 N N . GLU A 1 74 ? 14.987 -2.707 0.255 1.00 93.31 74 GLU A N 1
ATOM 569 C CA . GLU A 1 74 ? 15.821 -1.504 0.227 1.00 93.31 74 GLU A CA 1
ATOM 570 C C . GLU A 1 74 ? 15.110 -0.307 -0.422 1.00 93.31 74 GLU A C 1
ATOM 572 O O . GLU A 1 74 ? 15.230 0.811 0.071 1.00 93.31 74 GLU A O 1
ATOM 577 N N . VAL A 1 75 ? 14.297 -0.515 -1.467 1.00 95.19 75 VAL A N 1
ATOM 578 C CA . VAL A 1 75 ? 13.444 0.556 -2.018 1.00 95.19 75 VAL A CA 1
ATOM 579 C C . VAL A 1 75 ? 12.422 1.015 -0.981 1.00 95.19 75 VAL A C 1
ATOM 581 O O . VAL A 1 75 ? 12.182 2.212 -0.844 1.00 95.19 75 VAL A O 1
ATOM 584 N N . LEU A 1 76 ? 11.828 0.087 -0.228 1.00 94.00 76 LEU A N 1
ATOM 585 C CA . LEU A 1 76 ? 10.898 0.432 0.840 1.00 94.00 76 LEU A CA 1
ATOM 586 C C . LEU A 1 76 ? 11.580 1.238 1.955 1.00 94.00 76 LEU A C 1
ATOM 588 O O . LEU A 1 76 ? 10.953 2.139 2.507 1.00 94.00 76 LEU A O 1
ATOM 592 N N . GLU A 1 77 ? 12.841 0.949 2.271 1.00 93.06 77 GLU A N 1
ATOM 593 C CA . GLU A 1 77 ? 13.625 1.721 3.239 1.00 93.06 77 GLU A CA 1
ATOM 594 C C . GLU A 1 77 ? 13.936 3.131 2.718 1.00 93.06 77 GLU A C 1
ATOM 596 O O . GLU A 1 77 ? 13.671 4.107 3.414 1.00 93.06 77 GLU A O 1
ATOM 601 N N . LEU A 1 78 ? 14.441 3.242 1.485 1.00 94.62 78 LEU A N 1
ATOM 602 C CA . LEU A 1 78 ? 15.041 4.472 0.952 1.00 94.62 78 LEU A CA 1
ATOM 603 C C . LEU A 1 78 ? 14.070 5.408 0.225 1.00 94.62 78 LEU A C 1
ATOM 605 O O . LEU A 1 78 ? 14.394 6.575 0.027 1.00 94.62 78 LEU A O 1
ATOM 609 N N . SER A 1 79 ? 12.908 4.926 -0.218 1.00 94.81 79 SER A N 1
ATOM 610 C CA . SER A 1 79 ? 11.992 5.756 -1.002 1.00 94.81 79 SER A CA 1
ATOM 611 C C . SER A 1 79 ? 11.326 6.844 -0.157 1.00 94.81 79 SER A C 1
ATOM 613 O O . SER A 1 79 ? 10.834 6.575 0.940 1.00 94.81 79 SER A O 1
ATOM 615 N N . SER A 1 80 ? 11.253 8.048 -0.725 1.00 93.50 80 SER A N 1
ATOM 616 C CA . SER A 1 80 ? 10.435 9.184 -0.278 1.00 93.50 80 SER A CA 1
ATOM 617 C C . SER A 1 80 ? 8.993 9.135 -0.817 1.00 93.50 80 SER A C 1
ATOM 619 O O . SER A 1 80 ? 8.137 9.915 -0.406 1.00 93.50 80 SER A O 1
ATOM 621 N N . VAL A 1 81 ? 8.706 8.211 -1.739 1.00 95.50 81 VAL A N 1
ATOM 622 C CA . VAL A 1 81 ? 7.401 8.021 -2.385 1.00 95.50 81 VAL A CA 1
ATOM 623 C C . VAL A 1 81 ? 6.692 6.826 -1.738 1.00 95.50 81 VAL A C 1
ATOM 625 O O . VAL A 1 81 ? 7.355 5.845 -1.395 1.00 95.50 81 VAL A O 1
ATOM 628 N N . PRO A 1 82 ? 5.350 6.833 -1.595 1.00 96.44 82 PRO A N 1
ATOM 629 C CA . PRO A 1 82 ? 4.621 5.660 -1.125 1.00 96.44 82 PRO A CA 1
ATOM 630 C C . PRO A 1 82 ? 4.966 4.401 -1.931 1.00 96.44 82 PRO A C 1
ATOM 632 O O . PRO A 1 82 ? 5.084 4.444 -3.161 1.00 96.44 82 PRO A O 1
ATOM 635 N N . VAL A 1 83 ? 5.089 3.264 -1.243 1.00 96.69 83 VAL A N 1
ATOM 636 C CA . VAL A 1 83 ? 5.442 1.976 -1.854 1.00 96.69 83 VAL A CA 1
ATOM 637 C C . VAL A 1 83 ? 4.350 0.951 -1.574 1.00 96.69 83 VAL A C 1
ATOM 639 O O . VAL A 1 83 ? 4.023 0.656 -0.425 1.00 96.69 83 VAL A O 1
ATOM 642 N N . LEU A 1 84 ? 3.797 0.366 -2.635 1.00 96.12 84 LEU A N 1
ATOM 643 C CA . LEU A 1 84 ? 2.868 -0.754 -2.564 1.00 96.12 84 LEU A CA 1
ATOM 644 C C . LEU A 1 84 ? 3.613 -2.062 -2.841 1.00 96.12 84 LEU A C 1
ATOM 646 O O . LEU A 1 84 ? 3.962 -2.380 -3.982 1.00 96.12 84 LEU A O 1
ATOM 650 N N . ILE A 1 85 ? 3.799 -2.847 -1.783 1.00 93.75 85 ILE A N 1
ATOM 651 C CA . ILE A 1 85 ? 4.330 -4.203 -1.857 1.00 93.75 85 ILE A CA 1
ATOM 652 C C . ILE A 1 85 ? 3.185 -5.157 -2.180 1.00 93.75 85 ILE A C 1
ATOM 654 O O . ILE A 1 85 ? 2.375 -5.524 -1.325 1.00 93.75 85 ILE A O 1
ATOM 658 N N . THR A 1 86 ? 3.134 -5.572 -3.440 1.00 88.62 86 THR A N 1
ATOM 659 C CA . THR A 1 86 ? 2.135 -6.506 -3.950 1.00 88.62 86 THR A CA 1
ATOM 660 C C . THR A 1 86 ? 2.508 -7.942 -3.590 1.00 88.62 86 THR A C 1
ATOM 662 O O . THR A 1 86 ? 3.608 -8.426 -3.884 1.00 88.62 86 THR A O 1
ATOM 665 N N . LYS A 1 87 ? 1.578 -8.634 -2.928 1.00 83.19 87 LYS A N 1
ATOM 666 C CA . LYS A 1 87 ? 1.641 -10.083 -2.719 1.00 83.19 87 LYS A CA 1
ATOM 667 C C . LYS A 1 87 ? 0.865 -10.749 -3.854 1.00 83.19 87 LYS A C 1
ATOM 669 O O . LYS A 1 87 ? -0.243 -10.327 -4.183 1.00 83.19 87 LYS A O 1
ATOM 674 N N . PHE A 1 88 ? 1.461 -11.756 -4.476 1.00 73.88 88 PHE A N 1
ATOM 675 C CA . PHE A 1 88 ? 0.865 -12.485 -5.590 1.00 73.88 88 PHE A CA 1
ATOM 676 C C . PHE A 1 88 ? 1.182 -13.970 -5.465 1.00 73.88 88 PHE A C 1
ATOM 678 O O . PHE A 1 88 ? 2.210 -14.358 -4.906 1.00 73.88 88 PHE A O 1
ATOM 685 N N . GLU A 1 89 ? 0.301 -14.795 -6.016 1.00 66.50 89 GLU A N 1
ATOM 686 C CA . GLU A 1 89 ? 0.551 -16.219 -6.196 1.00 66.50 89 GLU A CA 1
ATOM 687 C C . GLU A 1 89 ? 0.928 -16.479 -7.649 1.00 66.50 89 GLU A C 1
ATOM 689 O O . GLU A 1 89 ? 0.338 -15.911 -8.562 1.00 66.50 89 GLU A O 1
ATOM 694 N N . VAL A 1 90 ? 1.889 -17.367 -7.891 1.00 63.69 90 VAL A N 1
ATOM 695 C CA . VAL A 1 90 ? 2.174 -17.835 -9.251 1.00 63.69 90 VAL A CA 1
ATOM 696 C C . VAL A 1 90 ? 1.456 -19.163 -9.456 1.00 63.69 90 VAL A C 1
ATOM 698 O O . VAL A 1 90 ? 1.861 -20.183 -8.897 1.00 63.69 90 VAL A O 1
ATOM 701 N N . LYS A 1 91 ? 0.385 -19.166 -10.256 1.00 60.25 91 LYS A N 1
ATOM 702 C CA . LYS A 1 91 ? -0.363 -20.376 -10.636 1.00 60.25 91 LYS A CA 1
ATOM 703 C C . LYS A 1 91 ? -0.216 -20.607 -12.135 1.00 60.25 91 LYS A C 1
ATOM 705 O O . LYS A 1 91 ? -0.509 -19.724 -12.931 1.00 60.25 91 LYS A O 1
ATOM 710 N N . GLY A 1 92 ? 0.284 -21.783 -12.523 1.00 58.09 92 GLY A N 1
ATOM 711 C CA . GLY A 1 92 ? 0.478 -22.132 -13.938 1.00 58.09 92 GLY A CA 1
ATOM 712 C C . GLY A 1 92 ? 1.462 -21.222 -14.686 1.00 58.09 92 GLY A C 1
ATOM 713 O O . GLY A 1 92 ? 1.311 -21.026 -15.883 1.00 58.09 92 GLY A O 1
ATOM 714 N N . GLY A 1 93 ? 2.434 -20.623 -13.985 1.00 55.75 93 GLY A N 1
ATOM 715 C CA . GLY A 1 93 ? 3.383 -19.666 -14.573 1.00 55.75 93 GLY A CA 1
ATOM 716 C C . GLY A 1 93 ? 2.857 -18.231 -14.697 1.00 55.75 93 GLY A C 1
ATOM 717 O O . GLY A 1 93 ? 3.592 -17.361 -15.153 1.00 55.75 93 GLY A O 1
ATOM 718 N N . VAL A 1 94 ? 1.626 -17.965 -14.251 1.00 56.62 94 VAL A N 1
ATOM 719 C CA . VAL A 1 94 ? 1.008 -16.635 -14.272 1.00 56.62 94 VAL A CA 1
ATOM 720 C C . VAL A 1 94 ? 0.963 -16.061 -12.859 1.00 56.62 94 VAL A C 1
ATOM 722 O O . VAL A 1 94 ? 0.491 -16.723 -11.932 1.00 56.62 94 VAL A O 1
ATOM 725 N N . CYS A 1 95 ? 1.440 -14.826 -12.690 1.00 62.22 95 CYS A N 1
ATOM 726 C CA . CYS A 1 95 ? 1.264 -14.069 -11.453 1.00 62.22 95 CYS A CA 1
ATOM 727 C C . CYS A 1 95 ? -0.202 -13.643 -11.321 1.00 62.22 95 CYS A C 1
ATOM 729 O O . CYS A 1 95 ? -0.687 -12.821 -12.094 1.00 62.22 95 CYS A O 1
ATOM 731 N N . GLN A 1 96 ? -0.895 -14.189 -10.332 1.00 62.81 96 GLN A N 1
ATOM 732 C CA . GLN A 1 96 ? -2.229 -13.773 -9.933 1.00 62.81 96 GLN A CA 1
ATOM 733 C C . GLN A 1 96 ? -2.097 -12.826 -8.744 1.00 62.81 96 GLN A C 1
ATOM 735 O O . GLN A 1 96 ? -1.625 -13.208 -7.669 1.00 62.81 96 GLN A O 1
ATOM 740 N N . THR A 1 97 ? -2.471 -11.568 -8.954 1.00 62.28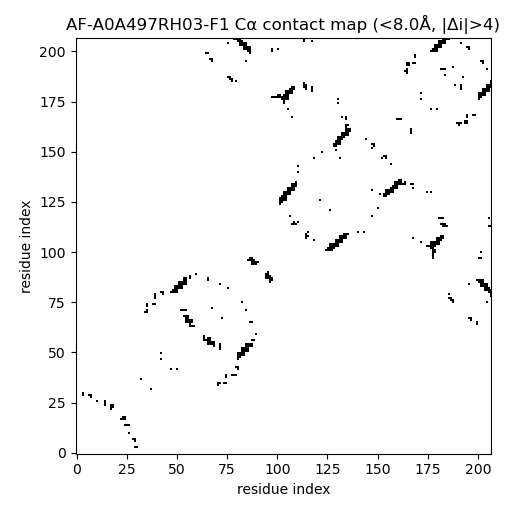 97 THR A N 1
ATOM 741 C CA . THR A 1 97 ? -2.643 -10.609 -7.864 1.00 62.28 97 THR A CA 1
ATOM 742 C C . THR A 1 97 ? -3.895 -10.957 -7.063 1.00 62.28 97 THR A C 1
ATOM 744 O O . THR A 1 97 ? -4.772 -11.685 -7.531 1.00 62.28 97 THR A O 1
ATOM 747 N N . VAL A 1 98 ? -3.979 -10.443 -5.836 1.00 65.81 98 VAL A N 1
ATOM 748 C CA . VAL A 1 98 ? -5.192 -10.570 -5.023 1.00 65.81 98 VAL A CA 1
ATOM 749 C C . VAL A 1 98 ? -6.354 -9.906 -5.762 1.00 65.81 98 VAL A C 1
ATOM 751 O O . VAL A 1 98 ? -6.301 -8.714 -6.080 1.00 65.81 98 VAL A O 1
ATOM 754 N N . GLU A 1 99 ? -7.401 -10.679 -6.042 1.00 70.75 99 GLU A N 1
ATOM 755 C CA . GLU A 1 99 ? -8.612 -10.153 -6.658 1.00 70.75 99 GLU A CA 1
ATOM 756 C C . GLU A 1 99 ? -9.234 -9.091 -5.741 1.00 70.75 99 GLU A C 1
ATOM 758 O O . GLU A 1 99 ? -9.428 -9.308 -4.545 1.00 70.75 99 GLU A O 1
ATOM 763 N N . GLY A 1 100 ? -9.540 -7.917 -6.298 1.00 84.12 100 GLY A N 1
ATOM 764 C CA . GLY A 1 100 ? -10.119 -6.826 -5.524 1.00 84.12 100 GLY A CA 1
ATOM 765 C C . GLY A 1 100 ? -9.157 -6.223 -4.500 1.00 84.12 100 GLY A C 1
ATOM 766 O O . GLY A 1 100 ? -9.570 -5.992 -3.373 1.00 84.12 100 GLY A O 1
ATOM 767 N N . LEU A 1 101 ? -7.911 -5.922 -4.883 1.00 90.25 101 LEU A N 1
ATOM 768 C CA . LEU A 1 101 ? -6.895 -5.262 -4.042 1.00 90.25 101 LEU A CA 1
ATOM 769 C C . LEU A 1 101 ? -7.450 -4.146 -3.126 1.00 90.25 101 LEU A C 1
ATOM 771 O O . LEU A 1 101 ? -7.123 -4.106 -1.944 1.00 90.25 101 LEU A O 1
ATOM 775 N N . PHE A 1 102 ? -8.339 -3.287 -3.636 1.00 93.56 102 PHE A N 1
ATOM 776 C CA . PHE A 1 102 ? -8.939 -2.166 -2.892 1.00 93.56 102 PHE A CA 1
ATOM 777 C C . PHE A 1 102 ? -10.337 -2.466 -2.308 1.00 93.56 102 PHE A C 1
ATOM 779 O O . PHE A 1 102 ? -11.058 -1.558 -1.906 1.00 93.56 102 PHE A O 1
ATOM 786 N N . ARG A 1 103 ? -10.770 -3.730 -2.267 1.00 93.31 103 ARG A N 1
ATOM 787 C CA . ARG A 1 103 ? -12.113 -4.109 -1.803 1.00 93.31 103 ARG A CA 1
ATOM 788 C C . ARG A 1 103 ? -12.262 -3.900 -0.295 1.00 93.31 103 ARG A C 1
ATOM 790 O O . ARG A 1 103 ? -13.176 -3.199 0.118 1.00 93.31 103 ARG A O 1
ATOM 797 N N . ASN A 1 104 ? -11.361 -4.467 0.505 1.00 95.44 104 ASN A N 1
ATOM 798 C CA . ASN A 1 104 ? -11.375 -4.368 1.965 1.00 95.44 104 ASN A CA 1
ATOM 799 C C . ASN A 1 104 ? -10.034 -3.802 2.438 1.00 95.44 104 ASN A C 1
ATOM 801 O O . ASN A 1 104 ? -9.062 -4.541 2.577 1.00 95.44 104 ASN A O 1
ATOM 805 N N . VAL A 1 105 ? -9.954 -2.493 2.653 1.00 97.56 105 VAL A N 1
ATOM 806 C CA . VAL A 1 105 ? -8.700 -1.838 3.038 1.00 97.56 105 VAL A CA 1
ATOM 807 C C . VAL A 1 105 ? -8.645 -1.691 4.551 1.00 97.56 105 VAL A C 1
ATOM 809 O O . VAL A 1 105 ? -9.488 -1.019 5.145 1.00 97.56 105 VAL A O 1
ATOM 812 N N . LEU A 1 106 ? -7.640 -2.305 5.177 1.00 98.38 106 LEU A N 1
ATOM 813 C CA . LEU A 1 106 ? -7.293 -2.013 6.560 1.00 98.38 106 LEU A CA 1
ATOM 814 C C . LEU A 1 106 ? -6.383 -0.790 6.589 1.00 98.38 106 LEU A C 1
ATOM 816 O O . LEU A 1 106 ? -5.282 -0.828 6.054 1.00 98.38 106 LEU A O 1
ATOM 820 N N . TYR A 1 107 ? -6.842 0.277 7.223 1.00 97.81 107 TYR A N 1
ATOM 821 C CA . TYR A 1 107 ? -6.099 1.508 7.449 1.00 97.81 107 TYR A CA 1
ATOM 822 C C . TYR A 1 107 ? -5.668 1.555 8.918 1.00 97.81 107 TYR A C 1
ATOM 824 O O . TYR A 1 107 ? -6.506 1.711 9.806 1.00 97.81 107 TYR A O 1
ATOM 832 N N . ALA A 1 108 ? -4.374 1.362 9.179 1.00 96.19 108 ALA A N 1
ATOM 833 C CA . ALA A 1 108 ? -3.817 1.423 10.527 1.00 96.19 108 ALA A CA 1
ATOM 834 C C . ALA A 1 108 ? -3.258 2.823 10.817 1.00 96.19 108 ALA A C 1
ATOM 836 O O . ALA A 1 108 ? -2.485 3.356 10.017 1.00 96.19 108 ALA A O 1
ATOM 837 N N . PHE A 1 109 ? -3.632 3.400 11.961 1.00 92.31 109 PHE A N 1
ATOM 838 C CA . PHE A 1 109 ? -3.288 4.777 12.323 1.00 92.31 109 PHE A CA 1
ATOM 839 C C . PHE A 1 109 ? -2.883 4.933 13.793 1.00 92.31 109 PHE A C 1
ATOM 841 O O . PHE A 1 109 ? -3.336 4.192 14.666 1.00 92.31 109 PHE A O 1
ATOM 848 N N . ASP A 1 110 ? -2.043 5.931 14.059 1.00 88.56 110 ASP A N 1
ATOM 849 C CA . ASP A 1 110 ? -1.465 6.271 15.368 1.00 88.56 110 ASP A CA 1
ATOM 850 C C . ASP A 1 110 ? -1.569 7.784 15.679 1.00 88.56 110 ASP A C 1
ATOM 852 O O . ASP A 1 110 ? -0.779 8.326 16.443 1.00 88.56 110 ASP A O 1
ATOM 856 N N . PHE A 1 111 ? -2.542 8.473 15.065 1.00 85.50 111 PHE A N 1
ATOM 857 C CA . PHE A 1 111 ? -2.828 9.919 15.172 1.00 85.50 111 PHE A CA 1
ATOM 858 C C . PHE A 1 111 ? -1.721 10.878 14.704 1.00 85.50 111 PHE A C 1
ATOM 860 O O . PHE A 1 111 ? -1.944 12.094 14.669 1.00 85.50 111 PHE A O 1
ATOM 867 N N . THR A 1 112 ? -0.577 10.350 14.265 1.00 86.75 112 THR A N 1
ATOM 868 C CA . THR A 1 112 ? 0.524 11.112 13.661 1.00 86.75 112 THR A CA 1
ATOM 869 C C . THR A 1 112 ? 0.119 11.770 12.343 1.00 86.75 112 THR A C 1
ATOM 871 O O . THR A 1 112 ? -0.814 11.322 11.670 1.00 86.75 112 THR A O 1
ATOM 874 N N . SER A 1 113 ? 0.849 12.808 11.931 1.00 85.38 113 SER A N 1
ATOM 875 C CA . SER A 1 113 ? 0.678 13.476 10.633 1.00 85.38 113 SER A CA 1
ATOM 876 C C . SER A 1 113 ? 0.669 12.504 9.453 1.00 85.38 113 SER A C 1
ATOM 878 O O . SER A 1 113 ? -0.187 12.606 8.581 1.00 85.38 113 SER A O 1
ATOM 880 N N . GLU A 1 114 ? 1.571 11.530 9.454 1.00 85.88 114 GLU A N 1
ATOM 881 C CA . GLU A 1 114 ? 1.779 10.539 8.403 1.00 85.88 114 GLU A CA 1
ATOM 882 C C . GLU A 1 114 ? 0.562 9.623 8.291 1.00 85.88 114 GLU A C 1
ATOM 884 O O . GLU A 1 114 ? 0.045 9.390 7.197 1.00 85.88 114 GLU A O 1
ATOM 889 N N . SER A 1 115 ? 0.035 9.165 9.432 1.00 84.69 115 SER A N 1
ATOM 890 C CA . SER A 1 115 ? -1.208 8.399 9.444 1.00 84.69 115 SER A CA 1
ATOM 891 C C . SER A 1 115 ? -2.383 9.235 8.921 1.00 84.69 115 SER A C 1
ATOM 893 O O . SER A 1 115 ? -3.158 8.740 8.101 1.00 84.69 115 SER A O 1
ATOM 895 N N . ARG A 1 116 ? -2.497 10.519 9.295 1.00 90.69 116 ARG A N 1
ATOM 896 C CA . ARG A 1 116 ? -3.558 11.418 8.799 1.00 90.69 116 ARG A CA 1
ATOM 897 C C . ARG A 1 116 ? -3.457 11.645 7.291 1.00 90.69 116 ARG A C 1
ATOM 899 O O . ARG A 1 116 ? -4.469 11.565 6.599 1.00 90.69 116 ARG A O 1
ATOM 906 N N . MET A 1 117 ? -2.253 11.888 6.778 1.00 93.62 117 MET A N 1
ATOM 907 C CA . MET A 1 117 ? -2.004 12.064 5.346 1.00 93.62 117 MET A CA 1
ATOM 908 C C . MET A 1 117 ? -2.282 10.784 4.558 1.00 93.62 117 MET A C 1
ATOM 910 O O . MET A 1 117 ? -2.810 10.850 3.449 1.00 93.62 117 MET A O 1
ATOM 914 N N . LEU A 1 118 ? -2.008 9.616 5.143 1.00 95.50 118 LEU A N 1
ATOM 915 C CA . LEU A 1 118 ? -2.350 8.337 4.536 1.00 95.50 118 LEU A CA 1
ATOM 916 C C . LEU A 1 118 ? -3.863 8.207 4.286 1.00 95.50 118 LEU A C 1
ATOM 918 O O . LEU A 1 118 ? -4.237 7.710 3.226 1.00 95.50 118 LEU A O 1
ATOM 922 N N . LEU A 1 119 ? -4.732 8.689 5.186 1.00 94.88 119 LEU A N 1
ATOM 923 C CA . LEU A 1 119 ? -6.187 8.710 4.952 1.00 94.88 119 LEU A CA 1
ATOM 924 C C . LEU A 1 119 ? -6.534 9.521 3.689 1.00 94.88 119 LEU A C 1
ATOM 926 O O . LEU A 1 119 ? -7.275 9.059 2.817 1.00 94.88 119 LEU A O 1
ATOM 930 N N . ASP A 1 120 ? -5.939 10.710 3.573 1.00 94.25 120 ASP A N 1
ATOM 931 C CA . ASP A 1 120 ? -6.111 11.616 2.434 1.00 94.25 120 ASP A CA 1
ATOM 932 C C . ASP A 1 120 ? -5.489 11.080 1.130 1.00 94.25 120 ASP A C 1
ATOM 934 O O . ASP A 1 120 ? -5.890 11.473 0.028 1.00 94.25 120 ASP A O 1
ATOM 938 N N . TYR A 1 121 ? -4.527 10.166 1.237 1.00 96.31 121 TYR A N 1
ATOM 939 C CA . TYR A 1 121 ? -3.933 9.462 0.109 1.00 96.31 121 TYR A CA 1
ATOM 940 C C . TYR A 1 121 ? -4.819 8.305 -0.368 1.00 96.31 121 TYR A C 1
ATOM 942 O O . TYR A 1 121 ? -5.154 8.235 -1.553 1.00 96.31 121 TYR A O 1
ATOM 950 N N . ILE A 1 122 ? -5.263 7.424 0.538 1.00 96.19 122 ILE A N 1
ATOM 951 C CA . ILE A 1 122 ? -6.016 6.215 0.165 1.00 96.19 122 ILE A CA 1
ATOM 952 C C . ILE A 1 122 ? -7.421 6.515 -0.356 1.00 96.19 122 ILE A C 1
ATOM 954 O O . ILE A 1 122 ? -7.941 5.725 -1.139 1.00 96.19 122 ILE A O 1
ATOM 958 N N . LYS A 1 123 ? -8.011 7.672 -0.020 1.00 93.00 123 LYS A N 1
ATOM 959 C CA . LYS A 1 123 ? -9.304 8.108 -0.592 1.00 93.00 123 LYS A CA 1
ATOM 960 C C . LYS A 1 123 ? -9.290 8.336 -2.098 1.00 93.00 123 LYS A C 1
ATOM 962 O O . LYS A 1 123 ? -10.341 8.427 -2.721 1.00 93.00 123 LYS A O 1
ATOM 967 N N . ARG A 1 124 ? -8.101 8.402 -2.701 1.00 93.31 124 ARG A N 1
ATOM 968 C CA . ARG A 1 124 ? -7.924 8.487 -4.157 1.00 93.31 124 ARG A CA 1
ATOM 969 C C . ARG A 1 124 ? -8.047 7.123 -4.840 1.00 93.31 124 ARG A C 1
ATOM 971 O O . ARG A 1 124 ? -8.110 7.065 -6.065 1.00 93.31 124 ARG A O 1
ATOM 978 N N . PHE A 1 125 ? -8.058 6.031 -4.075 1.00 94.50 125 PHE A N 1
ATOM 979 C CA . PHE A 1 125 ? -8.240 4.680 -4.593 1.00 94.50 125 PHE A CA 1
ATOM 980 C C . PHE A 1 125 ? -9.721 4.282 -4.612 1.00 94.50 125 PHE A C 1
ATOM 982 O O . PHE A 1 125 ? -10.510 4.789 -3.816 1.00 94.50 125 PHE A O 1
ATOM 989 N N . PRO A 1 126 ? -10.123 3.344 -5.491 1.00 93.94 126 PRO A N 1
ATOM 990 C CA . PRO A 1 126 ? -11.505 2.872 -5.589 1.00 93.94 126 PRO A CA 1
ATOM 991 C C . PRO A 1 126 ? -11.852 1.900 -4.446 1.00 93.94 126 PRO A C 1
ATOM 993 O O . PRO A 1 126 ? -12.122 0.717 -4.675 1.00 93.94 126 PRO A O 1
ATOM 996 N N . ILE A 1 127 ? -11.811 2.391 -3.206 1.00 94.88 127 ILE A N 1
ATOM 997 C CA . ILE A 1 127 ? -12.022 1.595 -1.996 1.00 94.88 127 ILE A CA 1
ATOM 998 C C . ILE A 1 127 ? -13.506 1.279 -1.812 1.00 94.88 127 ILE A C 1
ATOM 1000 O O . ILE A 1 127 ? -14.357 2.153 -1.965 1.00 94.88 127 ILE A O 1
ATOM 1004 N N . LYS A 1 128 ? -13.827 0.019 -1.486 1.00 92.31 128 LYS A N 1
ATOM 1005 C CA . LYS A 1 128 ? -15.211 -0.392 -1.179 1.00 92.31 128 LYS A CA 1
ATOM 1006 C C . LYS A 1 128 ? -15.509 -0.380 0.317 1.00 92.31 128 LYS A C 1
ATOM 1008 O O . LYS A 1 128 ? -16.527 0.171 0.714 1.00 92.31 128 LYS A O 1
ATOM 1013 N N . ASN A 1 129 ? -14.623 -0.955 1.127 1.00 95.81 129 ASN A N 1
ATOM 1014 C CA . ASN A 1 129 ? -14.779 -1.056 2.575 1.00 95.81 129 ASN A CA 1
ATOM 1015 C C . ASN A 1 129 ? -13.494 -0.623 3.284 1.00 95.81 129 ASN A C 1
ATOM 1017 O O . ASN A 1 129 ? -12.401 -1.030 2.883 1.00 95.81 129 ASN A O 1
ATOM 1021 N N . VAL A 1 130 ? -13.640 0.139 4.370 1.00 97.69 130 VAL A N 1
ATOM 1022 C CA . VAL A 1 130 ? -12.531 0.563 5.234 1.00 97.69 130 VAL A CA 1
ATOM 1023 C C . VAL A 1 130 ? -12.665 -0.068 6.616 1.00 97.69 130 VAL A C 1
ATOM 1025 O O . VAL A 1 130 ? -13.707 0.035 7.267 1.00 97.69 130 VAL A O 1
ATOM 1028 N N . ILE A 1 131 ? -11.582 -0.696 7.069 1.00 98.19 131 ILE A N 1
ATOM 1029 C CA . ILE A 1 131 ? -11.374 -1.118 8.454 1.00 98.19 131 ILE A CA 1
ATOM 1030 C C . ILE A 1 131 ? -10.320 -0.180 9.044 1.00 98.19 131 ILE A C 1
ATOM 1032 O O . ILE A 1 131 ? -9.139 -0.311 8.740 1.00 98.19 131 ILE A O 1
ATOM 1036 N N . ALA A 1 132 ? -10.740 0.784 9.854 1.00 97.25 132 ALA A N 1
ATOM 1037 C CA . ALA A 1 132 ? -9.838 1.714 10.518 1.00 97.25 132 ALA A CA 1
ATOM 1038 C C . ALA A 1 132 ? -9.398 1.113 11.859 1.00 97.25 132 ALA A C 1
ATOM 1040 O O . ALA A 1 132 ? -10.234 0.855 12.726 1.00 97.25 132 ALA A O 1
ATOM 1041 N N . LEU A 1 133 ? -8.100 0.868 12.023 1.00 97.00 133 LEU A N 1
ATOM 1042 C CA . LEU A 1 133 ? -7.529 0.228 13.203 1.00 97.00 133 LEU A CA 1
ATOM 1043 C C . LEU A 1 133 ? -6.568 1.170 13.925 1.00 97.00 133 LEU A C 1
ATOM 1045 O O . LEU A 1 133 ? -5.550 1.576 13.367 1.00 97.00 133 LEU A O 1
ATOM 1049 N N . HIS A 1 134 ? -6.847 1.406 15.200 1.00 94.44 134 HIS A N 1
ATOM 1050 C CA . HIS A 1 134 ? -5.904 1.999 16.133 1.00 94.44 134 HIS A CA 1
ATOM 1051 C C . HIS A 1 134 ? -5.404 0.937 17.112 1.00 94.44 134 HIS A C 1
ATOM 1053 O O . HIS A 1 134 ? -6.207 0.193 17.690 1.00 94.44 134 HIS A O 1
ATOM 1059 N N . VAL A 1 135 ? -4.085 0.868 17.301 1.00 91.06 135 VAL A N 1
ATOM 1060 C CA . VAL A 1 135 ? -3.468 0.026 18.331 1.00 91.06 135 VAL A CA 1
ATOM 1061 C C . VAL A 1 135 ? -2.705 0.926 19.290 1.00 91.06 135 VAL A C 1
ATOM 1063 O O . VAL A 1 135 ? -1.634 1.409 18.935 1.00 91.06 135 VAL A O 1
ATOM 1066 N N . 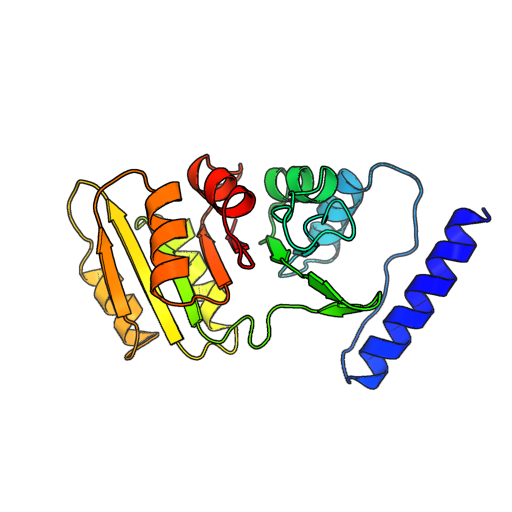ALA A 1 136 ? -3.250 1.161 20.479 1.00 80.69 136 ALA A N 1
ATOM 1067 C CA . ALA A 1 136 ? -2.631 2.038 21.470 1.00 80.69 136 ALA A CA 1
ATOM 1068 C C . ALA A 1 136 ? -2.945 1.605 22.891 1.00 80.69 136 ALA A C 1
ATOM 1070 O O . ALA A 1 136 ? -3.903 0.867 23.106 1.00 80.69 136 ALA A O 1
ATOM 1071 N N . GLU A 1 137 ? -2.125 2.096 23.820 1.00 65.62 137 GLU A N 1
ATOM 1072 C CA . GLU A 1 137 ? -2.243 1.907 25.269 1.00 65.62 137 GLU A CA 1
ATOM 1073 C C . G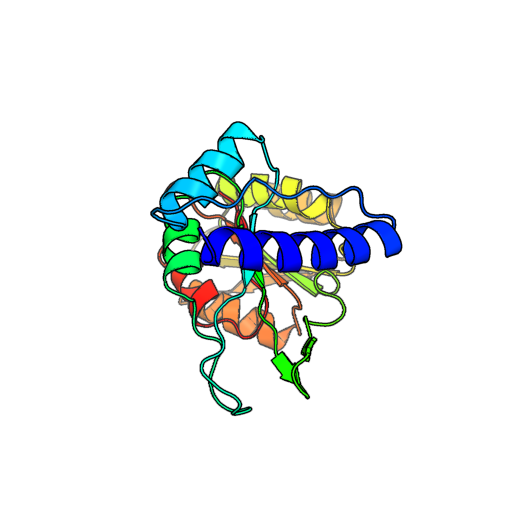LU A 1 137 ? -2.900 3.111 25.985 1.00 65.62 137 GLU A C 1
ATOM 1075 O O . GLU A 1 137 ? -3.233 2.988 27.160 1.00 65.62 137 GLU A O 1
ATOM 1080 N N . GLU A 1 138 ? -3.156 4.230 25.286 1.00 63.81 138 GLU A N 1
ATOM 1081 C CA . GLU A 1 138 ? -3.668 5.502 25.844 1.00 63.81 138 GLU A CA 1
ATOM 1082 C C . GLU A 1 138 ? -4.810 6.137 25.004 1.00 63.81 138 GLU A C 1
ATOM 1084 O O . GLU A 1 138 ? -5.380 5.488 24.125 1.00 63.81 138 GLU A O 1
ATOM 1089 N N . GLU A 1 139 ? -5.182 7.384 25.338 1.00 70.75 139 GLU A N 1
ATOM 1090 C CA . GLU A 1 139 ? -6.357 8.139 24.876 1.00 70.75 139 GLU A CA 1
ATOM 1091 C C . GLU A 1 139 ? -6.550 8.209 23.352 1.00 70.75 139 GLU A C 1
ATOM 1093 O O . GLU A 1 139 ? -5.619 8.213 22.548 1.00 70.75 139 GLU A O 1
ATOM 1098 N N . VAL A 1 140 ? -7.822 8.300 22.961 1.00 83.19 140 VAL A N 1
ATOM 1099 C CA . VAL A 1 140 ? -8.282 8.305 21.571 1.00 83.19 140 VAL A CA 1
ATOM 1100 C C . VAL A 1 140 ? -8.587 9.739 21.145 1.00 83.19 140 VAL A C 1
ATOM 1102 O O . VAL A 1 140 ? -9.374 10.419 21.799 1.00 83.19 140 VAL A O 1
ATOM 1105 N N . ASP A 1 141 ? -8.046 10.178 20.009 1.00 87.50 141 ASP A N 1
ATOM 1106 C CA . ASP A 1 141 ? -8.459 11.433 19.370 1.00 87.50 141 ASP A CA 1
ATOM 1107 C C . ASP A 1 141 ? -9.816 11.240 18.668 1.00 87.50 141 ASP A C 1
ATOM 1109 O O . ASP A 1 141 ? -9.907 10.682 17.568 1.00 87.50 141 ASP A O 1
ATOM 1113 N N . LEU A 1 142 ? -10.885 11.680 19.337 1.00 89.12 142 LEU A N 1
ATOM 1114 C CA . LEU A 1 142 ? -12.261 11.571 18.849 1.00 89.12 142 LEU A CA 1
ATOM 1115 C C . LEU A 1 142 ? -12.516 12.408 17.588 1.00 89.12 142 LEU A C 1
ATOM 1117 O O . LEU A 1 142 ? 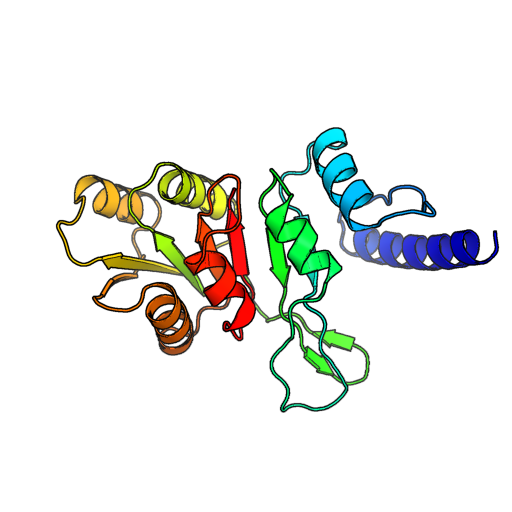-13.271 11.966 16.722 1.00 89.12 142 LEU A O 1
ATOM 1121 N N . ASP A 1 143 ? -11.861 13.561 17.442 1.00 91.12 143 ASP A N 1
ATOM 1122 C CA . ASP A 1 143 ? -12.011 14.413 16.257 1.00 91.12 143 ASP A CA 1
ATOM 1123 C C . ASP A 1 143 ? -11.448 13.706 15.021 1.00 91.12 143 ASP A C 1
ATOM 1125 O O . ASP A 1 143 ? -12.021 13.755 13.928 1.00 91.12 143 ASP A O 1
ATOM 1129 N N . PHE A 1 144 ? -10.337 12.983 15.186 1.00 90.25 144 PHE A N 1
ATOM 1130 C CA . PHE A 1 144 ? -9.785 12.179 14.105 1.00 90.25 144 PHE A CA 1
ATOM 1131 C C . PHE A 1 144 ? -10.671 10.981 13.747 1.00 90.25 144 PHE A C 1
ATOM 1133 O O . PHE A 1 144 ? -10.847 10.671 12.566 1.00 90.25 144 PHE A O 1
ATOM 1140 N N . ILE A 1 145 ? -11.268 10.329 14.747 1.00 92.12 145 ILE A N 1
ATOM 1141 C CA . ILE A 1 145 ? -12.260 9.267 14.534 1.00 92.12 145 ILE A CA 1
ATOM 1142 C C . ILE A 1 145 ? -13.466 9.786 13.740 1.00 92.12 145 ILE A C 1
ATOM 1144 O O . ILE A 1 145 ? -13.896 9.127 12.788 1.00 92.12 145 ILE A O 1
ATOM 1148 N N . GLU A 1 146 ? -13.972 10.974 14.071 1.00 93.69 146 GLU A N 1
ATOM 1149 C CA . GLU A 1 146 ? -15.071 11.604 13.337 1.00 93.69 146 GLU A CA 1
ATOM 1150 C C . GLU A 1 146 ? -14.661 11.944 11.898 1.00 93.69 146 GLU A C 1
ATOM 1152 O O . GLU A 1 146 ? -15.397 11.637 10.960 1.00 93.69 146 GLU A O 1
ATOM 1157 N N . LYS A 1 147 ? -13.439 12.455 11.675 1.00 93.50 147 LYS A N 1
ATOM 1158 C CA . LYS A 1 147 ? -12.907 12.670 10.314 1.00 93.50 147 LYS A CA 1
ATOM 1159 C C . LYS A 1 147 ? -12.945 11.383 9.481 1.00 93.50 147 LYS A C 1
ATOM 1161 O O . LYS A 1 147 ? -13.340 11.420 8.316 1.00 93.50 147 LYS A O 1
ATOM 1166 N N . ILE A 1 148 ? -12.568 10.238 10.060 1.00 93.44 148 ILE A N 1
ATOM 1167 C CA . ILE A 1 148 ? -12.636 8.941 9.366 1.00 93.44 148 ILE A CA 1
ATOM 1168 C C . ILE A 1 148 ? -14.082 8.602 8.987 1.00 93.44 148 ILE A C 1
ATOM 1170 O O . ILE A 1 148 ? -14.313 8.114 7.883 1.00 93.44 148 ILE A O 1
ATOM 1174 N N . LYS A 1 149 ? -15.054 8.861 9.870 1.00 95.56 149 LYS A N 1
ATOM 1175 C CA . LYS A 1 149 ? -16.479 8.630 9.594 1.00 95.56 149 LYS A CA 1
ATOM 1176 C C . LYS A 1 149 ? -17.040 9.560 8.527 1.00 95.56 149 LYS A C 1
ATOM 1178 O O . LYS A 1 149 ? -17.847 9.111 7.722 1.00 95.56 149 LYS A O 1
ATOM 1183 N N . VAL A 1 150 ? -16.600 10.812 8.477 1.00 94.56 150 VAL A N 1
ATOM 1184 C CA . VAL A 1 150 ? -16.997 11.745 7.415 1.00 94.56 150 VAL A CA 1
ATOM 1185 C C . VAL A 1 150 ? -16.509 11.253 6.050 1.00 94.56 150 VAL A C 1
ATOM 1187 O O . VAL A 1 150 ? -17.287 11.199 5.101 1.00 94.56 150 VAL A O 1
ATOM 1190 N N . GLU A 1 151 ? -15.240 10.850 5.955 1.00 93.50 151 GLU A N 1
ATOM 1191 C CA . GLU A 1 151 ? -14.645 10.372 4.698 1.00 93.50 151 GLU A CA 1
ATOM 1192 C C . GLU A 1 151 ? -15.165 8.977 4.304 1.00 93.50 151 GLU A C 1
ATOM 1194 O O . GLU A 1 151 ? -15.387 8.685 3.129 1.00 93.50 151 GLU A O 1
ATOM 1199 N N . TYR A 1 152 ? -15.404 8.112 5.292 1.00 93.88 152 TYR A N 1
ATOM 1200 C CA . TYR A 1 152 ? -15.923 6.759 5.111 1.00 93.88 152 TYR A CA 1
ATOM 1201 C C . TYR A 1 152 ? -17.038 6.462 6.125 1.00 93.88 152 TYR A C 1
ATOM 1203 O O . TYR A 1 152 ? -16.794 5.817 7.151 1.00 93.88 152 TYR A O 1
ATOM 1211 N N . PRO A 1 153 ? -18.296 6.840 5.828 1.00 93.88 153 PRO A N 1
ATOM 1212 C CA . PRO A 1 153 ? -19.422 6.655 6.754 1.00 93.88 153 PRO A CA 1
ATOM 1213 C C . PRO A 1 153 ? -19.628 5.204 7.203 1.00 93.88 153 PRO A C 1
ATOM 1215 O O . PRO A 1 153 ? -19.949 4.927 8.362 1.00 93.88 153 PRO A O 1
ATOM 1218 N N . SER A 1 154 ? -19.367 4.254 6.302 1.00 93.00 154 SER A N 1
ATOM 1219 C CA . SER A 1 154 ? -19.457 2.814 6.558 1.00 93.00 154 SER A CA 1
ATOM 1220 C C . SER A 1 154 ? -18.197 2.204 7.186 1.00 93.00 154 SER A C 1
ATOM 1222 O O . SER A 1 154 ? -18.166 0.991 7.403 1.00 93.00 154 SER A O 1
ATOM 1224 N N . ALA A 1 155 ? -17.159 2.995 7.493 1.00 95.62 155 ALA A N 1
ATOM 1225 C CA . ALA A 1 155 ? -15.916 2.467 8.047 1.00 95.62 155 ALA A CA 1
ATOM 1226 C C . ALA A 1 155 ? -16.155 1.748 9.376 1.00 95.62 155 ALA A C 1
ATOM 1228 O O . ALA A 1 155 ? -16.806 2.270 10.291 1.00 95.62 155 ALA A O 1
ATOM 1229 N N . LYS A 1 156 ? -15.566 0.560 9.511 1.00 96.94 156 LYS A N 1
ATOM 1230 C CA . LYS A 1 156 ? -15.505 -0.149 10.785 1.00 96.94 156 LYS A CA 1
ATOM 1231 C C . LYS A 1 156 ? -14.298 0.356 11.567 1.00 96.94 156 LYS A C 1
ATOM 1233 O O . LYS A 1 156 ? -13.172 0.168 11.124 1.00 96.94 156 LYS A O 1
ATOM 1238 N N . ILE A 1 157 ? -14.542 0.971 12.720 1.00 95.62 157 ILE A N 1
ATOM 1239 C CA . ILE A 1 157 ? -13.492 1.511 13.591 1.00 95.62 157 ILE A CA 1
ATOM 1240 C C . ILE A 1 157 ? -13.206 0.502 14.699 1.00 95.62 157 ILE A C 1
ATOM 1242 O O . ILE A 1 157 ? -14.127 0.026 15.363 1.00 95.62 157 ILE A O 1
ATOM 1246 N N . ILE A 1 158 ? -11.937 0.138 14.856 1.00 95.25 158 ILE A N 1
ATOM 1247 C CA . ILE A 1 158 ? -11.465 -0.875 15.796 1.00 95.25 158 ILE A CA 1
ATOM 1248 C C . ILE A 1 158 ? -10.351 -0.267 16.641 1.00 95.25 158 ILE A C 1
ATOM 1250 O O . ILE A 1 158 ? -9.364 0.236 16.110 1.00 95.25 158 ILE A O 1
ATOM 1254 N N . LEU A 1 159 ? -10.500 -0.374 17.958 1.00 93.44 159 LEU A N 1
ATOM 1255 C CA . LEU A 1 159 ? -9.485 -0.007 18.938 1.00 93.44 159 LEU A CA 1
ATOM 1256 C C . LEU A 1 159 ? -9.011 -1.291 19.625 1.00 93.44 159 LEU A C 1
ATOM 1258 O O . LEU A 1 159 ? -9.833 -2.093 20.083 1.00 93.44 159 LEU A O 1
ATOM 1262 N N . LYS A 1 160 ? -7.700 -1.534 19.654 1.00 93.81 160 LYS A N 1
ATOM 1263 C CA . LYS A 1 160 ? -7.103 -2.727 20.272 1.00 93.81 160 LYS A CA 1
ATOM 1264 C C . LYS A 1 160 ? -5.853 -2.365 21.064 1.00 93.81 160 LYS A C 1
ATOM 1266 O O . LYS A 1 160 ? -5.148 -1.425 20.731 1.00 93.81 160 LYS A O 1
ATOM 1271 N N . LEU A 1 161 ? -5.555 -3.186 22.064 1.00 90.81 161 LEU A N 1
ATOM 1272 C CA . LEU A 1 161 ? -4.309 -3.146 22.827 1.00 90.81 161 LEU A CA 1
ATOM 1273 C C . LEU A 1 161 ? -3.359 -4.248 22.343 1.00 90.81 161 LEU A C 1
ATOM 1275 O O . LEU A 1 161 ? -3.808 -5.312 21.901 1.00 90.81 161 LEU A O 1
ATOM 1279 N N . GLY A 1 162 ? -2.051 -4.022 22.475 1.00 91.50 162 GLY A N 1
ATOM 1280 C CA . GLY A 1 162 ? -1.021 -5.047 22.297 1.00 91.50 162 GLY A CA 1
ATOM 1281 C C . GLY A 1 162 ? 0.084 -4.676 21.308 1.00 91.50 162 GLY A C 1
ATOM 1282 O O . GLY A 1 162 ? 0.273 -3.525 20.932 1.00 91.50 162 GLY A O 1
ATOM 1283 N N . LYS A 1 163 ? 0.844 -5.688 20.866 1.00 93.00 163 LYS A N 1
ATOM 1284 C CA . LYS A 1 163 ? 1.978 -5.497 19.946 1.00 93.00 163 LYS A CA 1
ATOM 1285 C C . LYS A 1 163 ? 1.486 -5.038 18.569 1.00 93.00 163 LYS A C 1
ATOM 1287 O O . LYS A 1 163 ? 1.061 -5.875 17.772 1.00 93.00 163 LYS A O 1
ATOM 1292 N N . VAL A 1 164 ? 1.608 -3.739 18.287 1.00 93.38 164 VAL A N 1
ATOM 1293 C CA . VAL A 1 164 ? 1.077 -3.029 17.104 1.00 93.38 164 VAL A CA 1
ATOM 1294 C C . VAL A 1 164 ? 1.154 -3.842 15.808 1.00 93.38 164 VAL A C 1
ATOM 1296 O O . VAL A 1 164 ? 0.123 -4.205 15.250 1.00 93.38 164 VAL A O 1
ATOM 1299 N N . GLY A 1 165 ? 2.359 -4.213 15.358 1.00 95.31 165 GLY A N 1
ATOM 1300 C CA . GLY A 1 165 ? 2.530 -4.943 14.095 1.00 95.31 165 GLY A CA 1
ATOM 1301 C C . GLY A 1 165 ? 1.810 -6.299 14.052 1.00 95.31 165 GLY A C 1
ATOM 1302 O O . GLY A 1 165 ? 1.258 -6.668 13.018 1.00 95.31 165 GLY A O 1
ATOM 1303 N N . LYS A 1 166 ? 1.766 -7.029 15.176 1.00 96.25 166 LYS A N 1
ATOM 1304 C CA . LYS A 1 166 ? 1.049 -8.309 15.272 1.00 96.25 166 LYS A CA 1
ATOM 1305 C C . LYS A 1 166 ? -0.461 -8.101 15.218 1.00 96.25 166 LYS A C 1
ATOM 1307 O O . LYS A 1 166 ? -1.132 -8.796 14.464 1.00 96.25 166 LYS A O 1
ATOM 1312 N N . VAL A 1 167 ? -0.973 -7.132 15.975 1.00 97.44 167 VAL A N 1
ATOM 1313 C CA . VAL A 1 167 ? -2.404 -6.808 15.996 1.00 97.44 167 VAL A CA 1
ATOM 1314 C C . VAL A 1 167 ? -2.881 -6.385 14.607 1.00 97.44 167 VAL A C 1
ATOM 1316 O O . VAL A 1 167 ? -3.907 -6.877 14.154 1.00 97.44 167 VAL A O 1
ATOM 1319 N N . ILE A 1 168 ? -2.116 -5.554 13.890 1.00 97.62 168 ILE A N 1
ATOM 1320 C CA . ILE A 1 168 ? -2.444 -5.144 12.515 1.00 97.62 168 ILE A CA 1
ATOM 1321 C C . ILE A 1 168 ? -2.604 -6.361 11.594 1.00 97.62 168 ILE A C 1
ATOM 1323 O O . ILE A 1 168 ? -3.605 -6.468 10.888 1.00 97.62 168 ILE A O 1
ATOM 1327 N N . VAL A 1 169 ? -1.643 -7.291 11.612 1.00 97.19 169 VAL A N 1
ATOM 1328 C CA . VAL A 1 169 ? -1.683 -8.498 10.766 1.00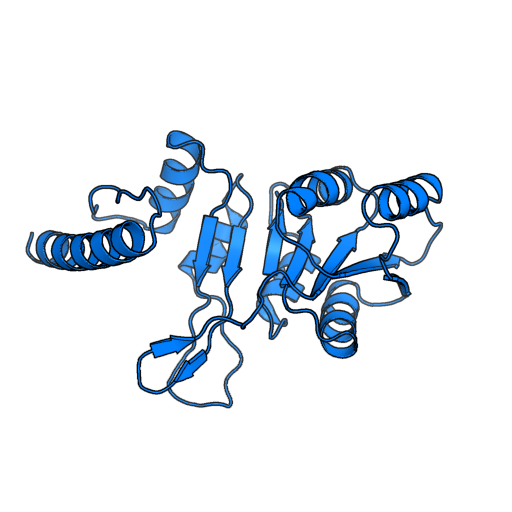 97.19 169 VAL A CA 1
ATOM 1329 C C . VAL A 1 169 ? -2.841 -9.422 11.156 1.00 97.19 169 VAL A C 1
ATOM 1331 O O . VAL A 1 169 ? -3.541 -9.930 10.279 1.00 97.19 169 VAL A O 1
ATOM 1334 N N . ASP A 1 170 ? -3.076 -9.619 12.455 1.00 97.25 170 ASP A N 1
ATOM 1335 C CA . ASP A 1 170 ? -4.153 -10.479 12.950 1.00 97.25 170 ASP A CA 1
ATOM 1336 C C . ASP A 1 170 ? -5.539 -9.909 12.576 1.00 97.25 170 ASP A C 1
ATOM 1338 O O . ASP A 1 170 ? -6.381 -10.643 12.056 1.00 97.25 170 ASP A O 1
ATOM 1342 N N . ILE A 1 171 ? -5.757 -8.597 12.739 1.00 97.88 171 ILE A N 1
ATOM 1343 C CA . ILE A 1 171 ? -7.012 -7.920 12.362 1.00 97.88 171 ILE A CA 1
ATOM 1344 C C . ILE A 1 171 ? -7.203 -7.909 10.843 1.00 97.88 171 ILE A C 1
ATOM 1346 O O . ILE A 1 171 ? -8.315 -8.129 10.367 1.00 97.88 171 ILE A O 1
ATOM 1350 N N . ALA A 1 172 ? -6.140 -7.712 10.057 1.00 96.88 172 ALA A N 1
ATOM 1351 C CA . ALA A 1 172 ? -6.230 -7.799 8.600 1.00 96.88 172 ALA A CA 1
ATOM 1352 C C . ALA A 1 172 ? -6.770 -9.166 8.155 1.00 96.88 172 ALA A C 1
ATOM 1354 O O . ALA A 1 172 ? -7.623 -9.239 7.270 1.00 96.88 172 ALA A O 1
ATOM 1355 N N . LYS A 1 173 ? -6.321 -10.242 8.810 1.00 94.81 173 LYS A N 1
ATOM 1356 C CA . LYS A 1 173 ? -6.813 -11.598 8.564 1.00 94.81 173 LYS A CA 1
ATOM 1357 C C . LYS A 1 173 ? -8.246 -11.795 9.058 1.00 94.81 173 LYS A C 1
ATOM 1359 O O . LYS A 1 173 ? -9.062 -12.327 8.315 1.00 94.81 173 LYS A O 1
ATOM 1364 N N . GLU A 1 174 ? -8.559 -11.355 10.277 1.00 96.56 174 GLU A N 1
ATOM 1365 C CA . GLU A 1 174 ? -9.904 -11.449 10.868 1.00 96.56 174 GLU A CA 1
ATOM 1366 C C . GLU A 1 174 ? -10.969 -10.788 9.979 1.00 96.56 174 GLU A C 1
ATOM 1368 O O . GLU A 1 174 ? -12.057 -11.330 9.791 1.00 96.56 174 GLU A O 1
ATOM 1373 N N . PHE A 1 175 ? -10.634 -9.643 9.379 1.00 95.69 175 PHE A N 1
ATOM 1374 C CA . PHE A 1 175 ? -11.547 -8.852 8.554 1.00 95.69 175 PHE A CA 1
ATOM 1375 C C . PHE A 1 175 ? -11.421 -9.093 7.050 1.00 95.69 175 PHE A C 1
ATOM 1377 O O . PHE A 1 175 ? -12.044 -8.372 6.269 1.00 95.69 175 PHE A O 1
ATOM 1384 N N . ASN A 1 176 ? -10.662 -10.111 6.629 1.00 93.62 176 ASN A N 1
ATOM 1385 C CA . ASN A 1 176 ? -10.431 -10.428 5.217 1.00 93.62 176 ASN A CA 1
ATOM 1386 C C . ASN A 1 176 ? -10.011 -9.187 4.407 1.00 93.62 176 ASN A C 1
ATOM 1388 O O . ASN A 1 176 ? -10.559 -8.907 3.332 1.00 93.62 176 ASN A O 1
ATOM 1392 N N . ALA A 1 177 ? -9.080 -8.407 4.959 1.00 95.44 177 ALA A N 1
ATOM 1393 C CA . ALA A 1 177 ? -8.508 -7.264 4.271 1.00 95.44 177 ALA A CA 1
ATOM 1394 C C . ALA A 1 177 ? -7.804 -7.733 2.990 1.00 95.44 177 ALA A C 1
ATOM 1396 O O . ALA A 1 177 ? -7.146 -8.766 2.976 1.00 95.44 177 ALA A O 1
ATOM 1397 N N . THR A 1 178 ? -7.930 -6.972 1.911 1.00 93.56 178 THR A N 1
ATOM 1398 C CA . THR A 1 178 ? -7.242 -7.201 0.631 1.00 93.56 178 THR A CA 1
ATOM 1399 C C . THR A 1 178 ? -5.987 -6.337 0.494 1.00 93.56 178 THR A C 1
ATOM 1401 O O . THR A 1 178 ? -5.107 -6.638 -0.315 1.00 93.56 178 THR A O 1
ATOM 1404 N N . LEU A 1 179 ? -5.896 -5.284 1.310 1.00 95.94 179 LEU A N 1
ATOM 1405 C CA . LEU A 1 179 ? -4.770 -4.363 1.415 1.00 95.94 179 LEU A CA 1
ATOM 1406 C C . LEU A 1 179 ? -4.650 -3.876 2.861 1.00 95.94 179 LEU A C 1
ATOM 1408 O O . LEU A 1 179 ? -5.650 -3.496 3.471 1.00 95.94 179 LEU A O 1
ATOM 1412 N N . ILE A 1 180 ? -3.425 -3.841 3.379 1.00 97.69 180 ILE A N 1
ATOM 1413 C CA . ILE A 1 180 ? -3.082 -3.112 4.603 1.00 97.69 180 ILE A CA 1
ATOM 1414 C C . ILE A 1 180 ? -2.400 -1.805 4.204 1.00 97.69 180 ILE A C 1
ATOM 1416 O O . ILE A 1 180 ? -1.439 -1.824 3.441 1.00 97.69 180 ILE A O 1
ATOM 1420 N N . ALA A 1 181 ? -2.873 -0.683 4.724 1.00 97.88 181 ALA A N 1
ATOM 1421 C CA . ALA A 1 181 ? -2.275 0.630 4.569 1.00 97.88 181 ALA A CA 1
ATOM 1422 C C . ALA A 1 181 ? -1.721 1.095 5.921 1.00 97.88 181 ALA A C 1
ATOM 1424 O O . ALA A 1 181 ? -2.462 1.175 6.904 1.00 97.88 181 ALA A O 1
ATOM 1425 N N . VAL A 1 182 ? -0.420 1.385 5.962 1.00 96.50 182 VAL A N 1
ATOM 1426 C CA . VAL A 1 182 ? 0.306 1.859 7.150 1.00 96.50 182 VAL A CA 1
ATOM 1427 C C . VAL A 1 182 ? 1.125 3.097 6.804 1.00 96.50 182 VAL A C 1
ATOM 1429 O O . VAL A 1 182 ? 1.663 3.206 5.701 1.00 96.50 182 VAL A O 1
ATOM 1432 N N . GLY A 1 183 ? 1.221 4.029 7.748 1.00 92.38 183 GLY A N 1
ATOM 1433 C CA . GLY A 1 183 ? 2.171 5.133 7.666 1.00 92.38 183 GLY A CA 1
ATOM 1434 C C . GLY A 1 183 ? 3.570 4.673 8.069 1.00 92.38 183 GLY A C 1
ATOM 1435 O O . GLY A 1 183 ? 3.741 3.752 8.869 1.00 92.38 183 GLY A O 1
ATOM 1436 N N . SER A 1 184 ? 4.585 5.309 7.515 1.00 87.56 184 SER A N 1
ATOM 1437 C CA . SER A 1 184 ? 5.963 5.233 7.971 1.00 87.56 184 SER A CA 1
ATOM 1438 C C . SER A 1 184 ? 6.561 6.622 7.861 1.00 87.56 184 SER A C 1
ATOM 1440 O O . SER A 1 184 ? 6.219 7.359 6.950 1.00 87.56 184 SER A O 1
ATOM 1442 N N . LYS A 1 185 ? 7.467 6.955 8.776 1.00 82.00 185 LYS A N 1
ATOM 1443 C CA . LYS A 1 185 ? 8.293 8.160 8.663 1.00 82.00 185 LYS A CA 1
ATOM 1444 C C . LYS A 1 185 ? 9.315 7.992 7.526 1.00 82.00 185 LYS A C 1
ATOM 1446 O O . LYS A 1 185 ? 9.319 6.967 6.838 1.00 82.00 185 LYS A O 1
ATOM 1451 N N . GLU A 1 186 ? 10.245 8.945 7.414 1.00 70.12 186 GLU A N 1
ATOM 1452 C CA . GLU A 1 186 ? 11.352 8.932 6.440 1.00 70.12 186 GLU A CA 1
ATOM 1453 C C . GLU A 1 186 ? 12.062 7.567 6.342 1.00 70.12 186 GLU A C 1
ATOM 1455 O O . GLU A 1 186 ? 12.339 7.090 5.245 1.00 70.12 186 GLU A O 1
ATOM 1460 N N . LYS A 1 187 ? 12.283 6.894 7.481 1.00 74.94 187 LYS A N 1
ATOM 1461 C CA . LYS A 1 187 ? 12.795 5.513 7.551 1.00 74.94 187 LYS A CA 1
ATOM 1462 C C . LYS A 1 187 ? 11.691 4.506 7.833 1.00 74.94 187 LYS A C 1
ATOM 1464 O O . LYS A 1 187 ? 10.693 4.840 8.480 1.00 74.94 187 LYS A O 1
ATOM 1469 N N . LEU A 1 188 ? 11.889 3.254 7.412 1.00 81.44 188 LEU A N 1
ATOM 1470 C CA . LEU A 1 188 ? 10.898 2.212 7.658 1.00 81.44 188 LEU A CA 1
ATOM 1471 C C . LEU A 1 188 ? 10.813 1.900 9.156 1.00 81.44 188 LEU A C 1
ATOM 1473 O O . LEU A 1 188 ? 11.731 1.352 9.769 1.00 81.44 188 LEU A O 1
ATOM 1477 N N . GLY A 1 189 ? 9.673 2.230 9.759 1.00 83.81 189 GLY A N 1
ATOM 1478 C CA . GLY A 1 189 ? 9.419 1.926 11.163 1.00 83.81 189 GLY A CA 1
ATOM 1479 C C . GLY A 1 189 ? 9.375 0.418 11.439 1.00 83.81 189 GLY A C 1
ATOM 1480 O O . GLY A 1 189 ? 9.017 -0.387 10.575 1.00 83.81 189 GLY A O 1
ATOM 1481 N N . SER A 1 190 ? 9.663 0.024 12.684 1.00 89.62 190 SER A N 1
ATOM 1482 C CA . SER A 1 190 ? 9.603 -1.381 13.123 1.00 89.62 190 SER A CA 1
ATOM 1483 C C . SER A 1 190 ? 8.226 -2.015 12.886 1.00 89.62 190 S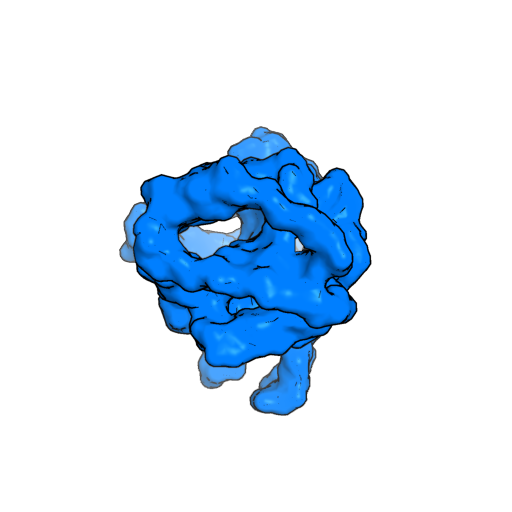ER A C 1
ATOM 1485 O O . SER A 1 190 ? 8.143 -3.182 12.502 1.00 89.62 190 SER A O 1
ATOM 1487 N N . VAL A 1 191 ? 7.150 -1.238 13.054 1.00 92.31 191 VAL A N 1
ATOM 1488 C CA . VAL A 1 191 ? 5.767 -1.657 12.792 1.00 92.31 191 VAL A CA 1
ATOM 1489 C C . VAL A 1 191 ? 5.558 -1.954 11.309 1.00 92.31 191 VAL A C 1
ATOM 1491 O O . VAL A 1 191 ? 5.174 -3.070 10.965 1.00 92.31 191 VAL A O 1
ATOM 1494 N N . SER A 1 192 ? 5.850 -0.999 10.428 1.00 92.62 192 SER A N 1
ATOM 1495 C CA . SER A 1 192 ? 5.654 -1.144 8.982 1.00 92.62 192 SER A CA 1
ATOM 1496 C C . SER A 1 192 ? 6.514 -2.275 8.413 1.00 92.62 192 SER A C 1
ATOM 1498 O O . SER A 1 192 ? 6.007 -3.112 7.666 1.00 92.62 192 SER A O 1
ATOM 1500 N N . ASN A 1 193 ? 7.769 -2.398 8.859 1.00 92.38 193 ASN A N 1
ATOM 1501 C CA . ASN A 1 193 ? 8.642 -3.520 8.509 1.00 92.38 193 ASN A CA 1
ATOM 1502 C C . ASN A 1 193 ? 8.046 -4.872 8.951 1.00 92.38 193 ASN A C 1
ATOM 1504 O O . ASN A 1 193 ? 7.968 -5.822 8.166 1.00 92.38 193 ASN A O 1
ATOM 1508 N N . TYR A 1 194 ? 7.556 -4.957 10.194 1.00 94.12 194 TYR A N 1
ATOM 1509 C CA . TYR A 1 194 ? 6.897 -6.161 10.697 1.00 94.12 194 TYR A CA 1
ATOM 1510 C C . TYR A 1 194 ? 5.674 -6.531 9.849 1.00 94.12 194 TYR A C 1
ATOM 1512 O O . TYR A 1 194 ? 5.535 -7.690 9.454 1.00 94.12 194 TYR A O 1
ATOM 1520 N N . VAL A 1 195 ? 4.808 -5.560 9.546 1.00 95.06 195 VAL A N 1
ATOM 1521 C CA . VAL A 1 195 ? 3.583 -5.766 8.762 1.00 95.06 195 VAL A CA 1
ATOM 1522 C C . VAL A 1 195 ? 3.916 -6.256 7.353 1.00 95.06 195 VAL A C 1
ATOM 1524 O O . VAL A 1 195 ? 3.391 -7.285 6.932 1.00 95.06 195 VAL A O 1
ATOM 1527 N N . VAL A 1 196 ? 4.843 -5.608 6.641 1.00 92.88 196 VAL A N 1
ATOM 1528 C CA . VAL A 1 196 ? 5.238 -6.010 5.276 1.00 92.88 196 VAL A CA 1
ATOM 1529 C C . VAL A 1 196 ? 5.788 -7.441 5.233 1.00 92.88 196 VAL A C 1
ATOM 1531 O O . VAL A 1 196 ? 5.510 -8.188 4.284 1.00 92.88 196 VAL A O 1
ATOM 1534 N N . ARG A 1 197 ? 6.555 -7.851 6.251 1.00 90.38 197 ARG A N 1
ATOM 1535 C CA . ARG A 1 197 ? 7.171 -9.188 6.319 1.00 90.38 197 ARG A CA 1
ATOM 1536 C C . ARG A 1 197 ? 6.218 -10.292 6.763 1.00 90.38 197 ARG A C 1
ATOM 1538 O O . ARG A 1 197 ? 6.440 -11.444 6.397 1.00 90.38 197 ARG A O 1
ATOM 1545 N N . ASN A 1 198 ? 5.195 -9.965 7.549 1.00 91.75 198 ASN A N 1
ATOM 1546 C CA . ASN A 1 198 ? 4.318 -10.963 8.166 1.00 91.75 198 ASN A CA 1
ATOM 1547 C C . ASN A 1 198 ? 2.900 -10.999 7.591 1.00 91.75 198 ASN A C 1
ATOM 1549 O O . ASN A 1 198 ? 2.188 -11.962 7.863 1.00 91.75 198 ASN A O 1
ATOM 1553 N N . SER A 1 199 ? 2.504 -9.997 6.802 1.00 90.56 199 SER A N 1
ATOM 1554 C CA . SER A 1 199 ? 1.215 -9.960 6.113 1.00 90.56 199 SER A CA 1
ATOM 1555 C C . SER A 1 199 ? 1.167 -10.936 4.935 1.00 90.56 199 SER A C 1
ATOM 1557 O O . SER A 1 199 ? 2.063 -10.948 4.083 1.00 90.56 199 SER A O 1
ATOM 1559 N N . ASP A 1 200 ? 0.068 -11.688 4.856 1.00 86.25 200 ASP A N 1
ATOM 1560 C CA . ASP A 1 200 ? -0.278 -12.530 3.706 1.00 86.25 200 ASP A CA 1
ATOM 1561 C C . ASP A 1 200 ? -0.909 -11.714 2.556 1.00 86.25 200 ASP A C 1
ATOM 1563 O O . ASP A 1 200 ? -1.013 -12.199 1.430 1.00 86.25 200 ASP A O 1
ATOM 1567 N N . VAL A 1 201 ? -1.294 -10.459 2.814 1.00 89.50 201 VAL A N 1
ATOM 1568 C CA . VAL A 1 201 ? -1.912 -9.550 1.835 1.00 89.50 201 VAL A CA 1
ATOM 1569 C C . VAL A 1 201 ? -0.991 -8.389 1.479 1.00 89.50 201 VAL A C 1
ATOM 1571 O O . VAL A 1 201 ? -0.002 -8.126 2.173 1.00 89.50 201 VAL A O 1
ATOM 1574 N N . SER A 1 202 ? -1.296 -7.707 0.372 1.00 93.25 202 SER A N 1
ATOM 1575 C CA . SER A 1 202 ? -0.520 -6.553 -0.094 1.00 93.25 202 SER A CA 1
ATOM 1576 C C . SER A 1 202 ? -0.467 -5.459 0.967 1.00 93.25 202 SER A C 1
ATOM 1578 O O . SER A 1 202 ? -1.417 -5.276 1.731 1.00 93.25 202 SER A O 1
ATOM 1580 N N . VAL A 1 203 ? 0.652 -4.739 1.011 1.00 95.50 203 VAL A N 1
ATOM 1581 C CA . VAL A 1 203 ? 0.882 -3.682 1.999 1.00 95.50 203 VAL A CA 1
ATOM 1582 C C . VAL A 1 203 ? 1.290 -2.403 1.285 1.00 95.50 203 VAL A C 1
ATOM 1584 O O . VAL A 1 203 ? 2.281 -2.389 0.558 1.00 95.50 203 VAL A O 1
ATOM 1587 N N . LEU A 1 204 ? 0.518 -1.343 1.496 1.00 97.19 204 LEU A N 1
ATOM 1588 C CA . LEU A 1 204 ? 0.864 0.023 1.139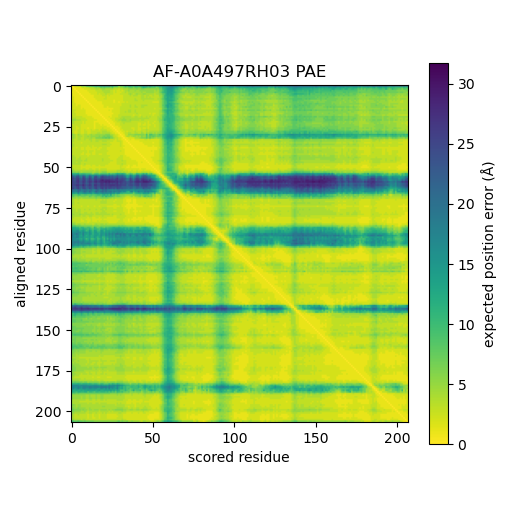 1.00 97.19 204 LEU A CA 1
ATOM 1589 C C . LEU A 1 204 ? 1.557 0.669 2.335 1.00 97.19 204 LEU A C 1
ATOM 1591 O O . LEU A 1 204 ? 0.965 0.786 3.409 1.00 97.19 204 LEU A O 1
ATOM 1595 N N . VAL A 1 205 ? 2.791 1.111 2.126 1.00 96.44 205 VAL A N 1
ATOM 1596 C CA . VAL A 1 205 ? 3.528 1.925 3.087 1.00 96.44 205 VAL A CA 1
ATOM 1597 C C . VAL A 1 205 ? 3.572 3.348 2.558 1.00 96.44 205 VAL A C 1
ATOM 1599 O O . VAL A 1 205 ? 4.182 3.617 1.523 1.00 96.44 205 VAL A O 1
ATOM 1602 N N . TYR A 1 206 ? 2.878 4.238 3.255 1.00 95.69 206 TYR A N 1
ATOM 1603 C CA . TYR A 1 206 ? 2.915 5.672 2.998 1.00 95.69 206 TYR A CA 1
ATOM 1604 C C . TYR A 1 206 ? 4.110 6.298 3.720 1.00 95.69 206 TYR A C 1
ATOM 1606 O O . TYR A 1 206 ? 4.487 5.813 4.786 1.00 95.69 206 TYR A O 1
ATOM 1614 N N . LYS A 1 207 ? 4.717 7.307 3.098 1.00 91.25 207 LYS A N 1
ATOM 1615 C CA . LYS A 1 207 ? 5.958 7.961 3.521 1.00 91.25 207 LYS A CA 1
ATOM 1616 C C . LYS A 1 207 ? 5.689 9.370 4.028 1.00 91.25 207 LYS A C 1
ATOM 1618 O O . LYS A 1 207 ? 4.708 9.975 3.536 1.00 91.25 207 LYS A O 1
#

Nearest PDB structures (foldseek):
  4r2j-assembly1_A-2  TM=7.758E-01  e=2.916E-08  Salmonella enterica subsp. enterica serovar Typhimurium str. LT2
  5l95-assembly1_B  TM=4.794E-01  e=3.564E-02  Homo sapiens
  8h50-assembly2_C-2  TM=5.651E-01  e=1.644E-01  unclassified
  8h4z-assembly2_D  TM=5.595E-01  e=2.917E-01  Helicobacter pylori NCTC 11637 = CCUG 17874 = ATCC 43504 = JCM 12093
  8h4z-assembly2_C  TM=5.002E-01  e=1.752E-01  Helicobacter pylori NCTC 11637 = CCUG 17874 = ATCC 43504 = JCM 12093

Radius of gyration: 18.15 Å; Cα contacts (8 Å, |Δi|>4): 333; chains: 1; bounding box: 44×39×52 Å

pLDDT: mean 87.88, std 13.15, range [36.16, 98.38]